Protein AF-A0A1H1HI59-F1 (afdb_monomer)

pLDDT: mean 81.57, std 20.16, range [32.06, 98.5]

Structure (mmCIF, N/CA/C/O backbone):
data_AF-A0A1H1HI59-F1
#
_entry.id   AF-A0A1H1HI59-F1
#
loop_
_atom_site.group_PDB
_atom_site.id
_atom_site.type_symbol
_atom_site.label_atom_id
_atom_site.label_alt_id
_atom_site.label_comp_id
_atom_site.label_asym_id
_atom_site.label_entity_id
_atom_site.label_seq_id
_atom_site.pdbx_PDB_ins_code
_atom_site.Cartn_x
_atom_site.Cartn_y
_atom_site.Cartn_z
_atom_site.occupancy
_atom_site.B_iso_or_equiv
_atom_site.auth_seq_id
_atom_site.auth_comp_id
_atom_site.auth_asym_id
_atom_site.auth_atom_id
_atom_site.pdbx_PDB_model_num
ATOM 1 N N . MET A 1 1 ? 38.811 -19.392 65.616 1.00 38.09 1 MET A N 1
ATOM 2 C CA . MET A 1 1 ? 37.736 -19.841 64.703 1.00 38.09 1 MET A CA 1
ATOM 3 C C . MET A 1 1 ? 36.576 -18.863 64.831 1.00 38.09 1 MET A C 1
ATOM 5 O O . MET A 1 1 ? 35.877 -18.895 65.834 1.00 38.09 1 MET A O 1
ATOM 9 N N . LEU A 1 2 ? 36.459 -17.922 63.892 1.00 32.06 2 LEU A N 1
ATOM 10 C CA . LEU A 1 2 ? 35.492 -16.819 63.925 1.00 32.06 2 LEU A CA 1
ATOM 11 C C . LEU A 1 2 ? 34.289 -17.204 63.047 1.00 32.06 2 LEU A C 1
ATOM 13 O O . LEU A 1 2 ? 34.473 -17.522 61.875 1.00 32.06 2 LEU A O 1
ATOM 17 N N . LYS A 1 3 ? 33.087 -17.257 63.632 1.00 32.31 3 LYS A N 1
ATOM 18 C CA . LYS A 1 3 ? 31.842 -17.641 62.948 1.00 32.31 3 LYS A CA 1
ATOM 19 C C . LYS A 1 3 ? 31.265 -16.432 62.202 1.00 32.31 3 LYS A C 1
ATOM 21 O O . LYS A 1 3 ? 30.983 -15.407 62.814 1.00 32.31 3 LYS A O 1
ATOM 26 N N . THR A 1 4 ? 31.101 -16.570 60.893 1.00 36.69 4 THR A N 1
ATOM 27 C CA . THR A 1 4 ? 30.452 -15.619 59.984 1.00 36.69 4 THR A CA 1
ATOM 28 C C . THR A 1 4 ? 28.931 -15.628 60.178 1.00 36.69 4 THR A C 1
ATOM 30 O O . THR A 1 4 ? 28.301 -16.680 60.108 1.00 36.69 4 THR A O 1
ATOM 33 N N . PHE A 1 5 ? 28.334 -14.452 60.394 1.00 40.69 5 PHE A N 1
ATOM 34 C CA . PHE A 1 5 ? 26.887 -14.237 60.293 1.00 40.69 5 PHE A CA 1
ATOM 35 C C . PHE A 1 5 ? 26.557 -13.738 58.882 1.00 40.69 5 PHE A C 1
ATOM 37 O O . PHE A 1 5 ? 27.087 -12.721 58.438 1.00 40.69 5 PHE A O 1
ATOM 44 N N . GLY A 1 6 ? 25.725 -14.499 58.167 1.00 32.66 6 GLY A N 1
ATOM 45 C CA . GLY A 1 6 ? 25.292 -14.204 56.804 1.00 32.66 6 GLY A CA 1
ATOM 46 C C . GLY A 1 6 ? 24.249 -13.089 56.756 1.00 32.66 6 GLY A C 1
ATOM 47 O O . GLY A 1 6 ? 23.258 -13.121 57.483 1.00 32.66 6 GLY A O 1
ATOM 48 N N . ALA A 1 7 ? 24.472 -12.116 55.875 1.00 41.56 7 ALA A N 1
ATOM 49 C CA . ALA A 1 7 ? 23.483 -11.116 55.502 1.00 41.56 7 ALA A CA 1
ATOM 50 C C . ALA A 1 7 ? 22.507 -11.718 54.477 1.00 41.56 7 ALA A C 1
ATOM 52 O O . ALA A 1 7 ? 22.924 -12.234 53.439 1.00 41.56 7 ALA A O 1
ATOM 53 N N . ALA A 1 8 ? 21.209 -11.660 54.776 1.00 36.72 8 ALA A N 1
ATOM 54 C CA . ALA A 1 8 ? 20.145 -12.064 53.866 1.00 36.72 8 ALA A CA 1
ATOM 55 C C . ALA A 1 8 ? 19.954 -10.998 52.774 1.00 36.72 8 ALA A C 1
ATOM 57 O O . ALA A 1 8 ? 19.606 -9.854 53.062 1.00 36.72 8 ALA A O 1
ATOM 58 N N . LEU A 1 9 ? 20.182 -11.384 51.518 1.00 35.19 9 LEU A N 1
ATOM 59 C CA . LEU A 1 9 ? 19.934 -10.560 50.339 1.00 35.19 9 LEU A CA 1
ATOM 60 C C . LEU A 1 9 ? 18.487 -10.782 49.868 1.00 35.19 9 LEU A C 1
ATOM 62 O O . LEU A 1 9 ? 18.163 -11.823 49.300 1.00 35.19 9 LEU A O 1
ATOM 66 N N . LEU A 1 10 ? 17.613 -9.805 50.111 1.00 36.03 10 LEU A N 1
ATOM 67 C CA . LEU A 1 10 ? 16.269 -9.741 49.530 1.00 36.03 10 LEU A CA 1
ATOM 68 C C . LEU A 1 10 ? 16.380 -9.296 48.062 1.00 36.03 10 LEU A C 1
ATOM 70 O O . LEU A 1 10 ? 16.541 -8.114 47.766 1.00 36.03 10 LEU A O 1
ATOM 74 N N . LEU A 1 11 ? 16.311 -10.257 47.140 1.00 36.34 11 LEU A N 1
ATOM 75 C CA . LEU A 1 11 ? 16.165 -10.012 45.704 1.00 36.34 11 LEU A CA 1
ATOM 76 C C . LEU A 1 11 ? 14.724 -9.574 45.412 1.00 36.34 11 LEU A C 1
ATOM 78 O O . LEU A 1 11 ? 13.812 -10.394 45.345 1.00 36.34 11 LEU A O 1
ATOM 82 N N . VAL A 1 12 ? 14.518 -8.271 45.225 1.00 43.31 12 VAL A N 1
ATOM 83 C CA . VAL A 1 12 ? 13.289 -7.740 44.625 1.00 43.31 12 VAL A CA 1
ATOM 84 C C . VAL A 1 12 ? 13.367 -8.003 43.123 1.00 43.31 12 VAL A C 1
ATOM 86 O O . VAL A 1 12 ? 14.048 -7.293 42.385 1.00 43.31 12 VAL A O 1
ATOM 89 N N . SER A 1 13 ? 12.701 -9.060 42.662 1.00 45.59 13 SER A N 1
ATOM 90 C CA . SER A 1 13 ? 12.532 -9.350 41.239 1.00 45.59 13 SER A CA 1
ATOM 91 C C . SER A 1 13 ? 11.566 -8.334 40.624 1.00 45.59 13 SER A C 1
ATOM 93 O O . SER A 1 13 ? 10.354 -8.538 40.602 1.00 45.59 13 SER A O 1
ATOM 95 N N . GLY A 1 14 ? 12.096 -7.213 40.139 1.00 40.12 14 GLY A N 1
ATOM 96 C CA . GLY A 1 14 ? 11.359 -6.330 39.244 1.00 40.12 14 GLY A CA 1
ATOM 97 C C . GLY A 1 14 ? 11.116 -7.054 37.923 1.00 40.12 14 GLY A C 1
ATOM 98 O O . GLY A 1 14 ? 12.055 -7.276 37.162 1.00 40.12 14 GLY A O 1
ATOM 99 N N . LEU A 1 15 ? 9.865 -7.435 37.649 1.00 39.38 15 LEU A N 1
ATOM 100 C CA . LEU A 1 15 ? 9.428 -7.805 36.305 1.00 39.38 15 LEU A CA 1
ATOM 101 C C . LEU A 1 15 ? 9.601 -6.578 35.404 1.00 39.38 15 LEU A C 1
ATOM 103 O O . LEU A 1 15 ? 8.735 -5.707 35.333 1.00 39.38 15 LEU A O 1
ATOM 107 N N . ALA A 1 16 ? 10.743 -6.500 34.728 1.00 37.09 16 ALA A N 1
ATOM 108 C CA . ALA A 1 16 ? 10.912 -5.622 33.590 1.00 37.09 16 ALA A CA 1
ATOM 109 C C . ALA A 1 16 ? 10.036 -6.175 32.460 1.00 37.09 16 ALA A C 1
ATOM 111 O O . ALA A 1 16 ? 10.455 -7.038 31.692 1.00 37.09 16 ALA A O 1
ATOM 112 N N . PHE A 1 17 ? 8.795 -5.695 32.373 1.00 33.88 17 PHE A N 1
ATOM 113 C CA . PHE A 1 17 ? 8.036 -5.770 31.133 1.00 33.88 17 PHE A CA 1
ATOM 114 C C . PHE A 1 17 ? 8.736 -4.858 30.127 1.00 33.88 17 PHE A C 1
ATOM 116 O O . PHE A 1 17 ? 8.397 -3.685 29.981 1.00 33.88 17 PHE A O 1
ATOM 123 N N . THR A 1 18 ? 9.742 -5.383 29.433 1.00 34.38 18 THR A N 1
ATOM 124 C CA . THR A 1 18 ? 10.143 -4.823 28.149 1.00 34.38 18 THR A CA 1
ATOM 125 C C . THR A 1 18 ? 9.007 -5.146 27.187 1.00 34.38 18 THR A C 1
ATOM 127 O O . THR A 1 18 ? 9.006 -6.168 26.506 1.00 34.38 18 THR A O 1
ATOM 130 N N . ALA A 1 19 ? 7.969 -4.305 27.184 1.00 38.91 19 ALA A N 1
ATOM 131 C CA . ALA A 1 19 ? 7.012 -4.308 26.093 1.00 38.91 19 ALA A CA 1
ATOM 132 C C . ALA A 1 19 ? 7.843 -4.120 24.823 1.00 38.91 19 ALA A C 1
ATOM 134 O O . ALA A 1 19 ? 8.446 -3.062 24.625 1.00 38.91 19 ALA A O 1
ATOM 135 N N . ALA A 1 20 ? 7.954 -5.176 24.014 1.00 39.12 20 ALA A N 1
ATOM 136 C CA . ALA A 1 20 ? 8.501 -5.049 22.677 1.00 39.12 20 ALA A CA 1
ATOM 137 C C . ALA A 1 20 ? 7.782 -3.863 22.015 1.00 39.12 20 ALA A C 1
ATOM 139 O O . ALA A 1 20 ? 6.574 -3.713 22.240 1.00 39.12 20 ALA A O 1
ATOM 140 N N . PRO A 1 21 ? 8.480 -2.994 21.262 1.00 46.66 21 PRO A N 1
ATOM 141 C CA . PRO A 1 21 ? 7.787 -1.957 20.517 1.00 46.66 21 PRO A CA 1
ATOM 142 C C . PRO A 1 21 ? 6.740 -2.671 19.664 1.00 46.66 21 PRO A C 1
ATOM 144 O O . PRO A 1 21 ? 7.098 -3.494 18.821 1.00 46.66 21 PRO A O 1
ATOM 147 N N . ALA A 1 22 ? 5.460 -2.441 19.968 1.00 50.19 22 ALA A N 1
ATOM 148 C CA . ALA A 1 22 ? 4.357 -3.014 19.216 1.00 50.19 22 ALA A CA 1
ATOM 149 C C . ALA A 1 22 ? 4.569 -2.583 17.766 1.00 50.19 22 ALA A C 1
ATOM 151 O O . ALA A 1 22 ? 4.608 -1.380 17.484 1.00 50.19 22 ALA A O 1
ATOM 152 N N . ARG A 1 23 ? 4.850 -3.542 16.886 1.00 58.81 23 ARG A N 1
ATOM 153 C CA . ARG A 1 23 ? 5.199 -3.226 15.514 1.00 58.81 23 ARG A CA 1
ATOM 154 C C . ARG A 1 23 ? 3.893 -2.933 14.790 1.00 58.81 23 ARG A C 1
ATOM 156 O O . ARG A 1 23 ? 3.155 -3.844 14.448 1.00 58.81 23 ARG A O 1
ATOM 163 N N . ALA A 1 24 ? 3.635 -1.649 14.568 1.00 69.38 24 ALA A N 1
ATOM 164 C CA . ALA A 1 24 ? 2.500 -1.174 13.786 1.00 69.38 24 ALA A CA 1
ATOM 165 C C . ALA A 1 24 ? 2.369 -1.891 12.428 1.00 69.38 24 ALA A C 1
ATOM 167 O O . ALA A 1 24 ? 3.353 -2.449 11.941 1.00 69.38 24 ALA A O 1
ATOM 168 N N . LEU A 1 25 ? 1.173 -1.828 11.826 1.00 85.38 25 LEU A N 1
ATOM 169 C CA . LEU A 1 25 ? 0.838 -2.313 10.477 1.00 85.38 25 LEU A CA 1
ATOM 170 C C . LEU A 1 25 ? 2.042 -2.412 9.528 1.00 85.38 25 LEU A C 1
ATOM 172 O O . LEU A 1 25 ? 2.626 -1.396 9.152 1.00 85.38 25 LEU A O 1
ATOM 176 N N . GLN A 1 26 ? 2.356 -3.625 9.079 1.00 91.12 26 GLN A N 1
ATOM 177 C CA . GLN A 1 26 ? 3.462 -3.887 8.159 1.00 91.12 26 GLN A CA 1
ATOM 178 C C . GLN A 1 26 ? 2.934 -4.320 6.803 1.00 91.12 26 GLN A C 1
ATOM 180 O O . GLN A 1 26 ? 1.994 -5.108 6.738 1.00 91.12 26 GLN A O 1
ATOM 185 N N . ILE A 1 27 ? 3.596 -3.894 5.732 1.00 94.94 27 ILE A N 1
ATOM 186 C CA . ILE A 1 27 ? 3.539 -4.584 4.443 1.00 94.94 27 ILE A CA 1
ATOM 187 C C . ILE A 1 27 ? 4.876 -5.269 4.196 1.00 94.94 27 ILE A C 1
ATOM 189 O O . ILE A 1 27 ? 5.937 -4.696 4.441 1.00 94.94 27 ILE A O 1
ATOM 193 N N . VAL A 1 28 ? 4.822 -6.514 3.742 1.00 95.31 28 VAL A N 1
ATOM 194 C CA . VAL A 1 28 ? 6.005 -7.322 3.444 1.00 95.31 28 VAL A CA 1
ATOM 195 C C . VAL A 1 28 ? 5.879 -7.932 2.061 1.00 95.31 28 VAL A C 1
ATOM 197 O O . VAL A 1 28 ? 4.777 -8.280 1.643 1.00 95.31 28 VAL A O 1
ATOM 200 N N . VAL A 1 29 ? 7.006 -8.106 1.374 1.00 97.12 29 VAL A N 1
ATOM 201 C CA . VAL A 1 29 ? 7.073 -8.946 0.173 1.00 97.12 29 VAL A CA 1
ATOM 202 C C . VAL A 1 29 ? 7.111 -10.402 0.622 1.00 97.12 29 VAL A C 1
ATOM 204 O O . VAL A 1 29 ? 8.008 -10.793 1.368 1.00 97.12 29 VAL A O 1
ATOM 207 N N . THR A 1 30 ? 6.137 -11.200 0.199 1.00 97.25 30 THR A N 1
ATOM 208 C CA . THR A 1 30 ? 6.076 -12.635 0.513 1.00 97.25 30 THR A CA 1
ATOM 209 C C . THR A 1 30 ? 6.710 -13.487 -0.574 1.00 97.25 30 THR A C 1
ATOM 211 O O . THR A 1 30 ? 7.284 -14.532 -0.275 1.00 97.25 30 THR A O 1
ATOM 214 N N . GLN A 1 31 ? 6.627 -13.037 -1.825 1.00 96.50 31 GLN A N 1
ATOM 215 C CA . GLN A 1 31 ? 7.126 -13.754 -2.991 1.00 96.50 31 GLN A CA 1
ATOM 216 C C . GLN A 1 31 ? 7.377 -12.778 -4.143 1.00 96.50 31 GLN A C 1
ATOM 218 O O . GLN A 1 31 ? 6.696 -11.758 -4.261 1.00 96.50 31 GLN A O 1
ATOM 223 N N . VAL A 1 32 ? 8.336 -13.105 -5.012 1.00 97.25 32 VAL A N 1
ATOM 224 C CA . VAL A 1 32 ? 8.504 -12.436 -6.304 1.00 97.25 32 VAL A CA 1
ATOM 225 C C . VAL A 1 32 ? 8.635 -13.491 -7.396 1.00 97.25 32 VAL A C 1
ATOM 227 O O . VAL A 1 32 ? 9.573 -14.286 -7.382 1.00 97.25 32 VAL A O 1
ATOM 230 N N . ASP A 1 33 ? 7.705 -13.477 -8.344 1.00 96.81 33 ASP A N 1
ATOM 231 C CA . ASP A 1 33 ? 7.689 -14.385 -9.488 1.00 96.81 33 ASP A CA 1
ATOM 232 C C . ASP A 1 33 ? 8.345 -13.745 -10.700 1.00 96.81 33 ASP A C 1
ATOM 234 O O . ASP A 1 33 ? 8.120 -12.571 -10.982 1.00 96.81 33 ASP A O 1
ATOM 238 N N . LYS A 1 34 ? 9.108 -14.533 -11.459 1.00 96.81 34 LYS A N 1
ATOM 239 C CA . LYS A 1 34 ? 9.582 -14.145 -12.788 1.00 96.81 34 LYS A CA 1
ATOM 240 C C . LYS A 1 34 ? 8.636 -14.704 -13.845 1.00 96.81 34 LYS A C 1
ATOM 242 O O . LYS A 1 34 ? 8.527 -15.919 -14.001 1.00 96.81 34 LYS A O 1
ATOM 247 N N . ASN A 1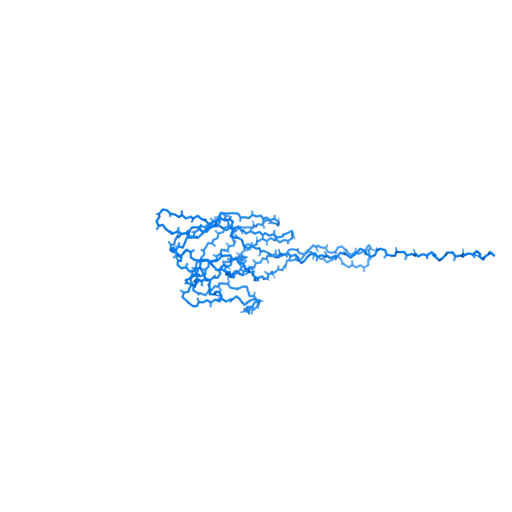 35 ? 7.992 -13.818 -14.590 1.00 96.56 35 ASN A N 1
ATOM 248 C CA . ASN A 1 35 ? 7.075 -14.172 -15.664 1.00 96.56 35 ASN A CA 1
ATOM 249 C C . ASN A 1 35 ? 7.830 -14.561 -16.942 1.00 96.56 35 ASN A C 1
ATOM 251 O O . ASN A 1 35 ? 9.007 -14.240 -17.134 1.00 96.56 35 ASN A O 1
ATOM 255 N N . THR A 1 36 ? 7.133 -15.240 -17.852 1.00 95.88 36 THR A N 1
ATOM 256 C CA . THR A 1 36 ? 7.692 -15.693 -19.136 1.00 95.88 36 THR A CA 1
ATOM 257 C C . THR A 1 36 ? 8.121 -14.543 -20.048 1.00 95.88 36 THR A C 1
ATOM 259 O O . THR A 1 36 ? 9.039 -14.718 -20.844 1.00 95.88 36 THR A O 1
ATOM 262 N N . ASP A 1 37 ? 7.508 -13.365 -19.912 1.00 93.81 37 ASP A N 1
ATOM 263 C CA . ASP A 1 37 ? 7.866 -12.143 -20.642 1.00 93.81 37 ASP A CA 1
ATOM 264 C C . ASP A 1 37 ? 9.037 -11.368 -20.003 1.00 93.81 37 ASP A C 1
ATOM 266 O O . ASP A 1 37 ? 9.398 -10.287 -20.468 1.00 93.81 37 ASP A O 1
ATOM 270 N N . GLY A 1 38 ? 9.630 -11.909 -18.934 1.00 93.00 38 GLY A N 1
ATOM 271 C CA . GLY A 1 38 ? 10.731 -11.298 -18.195 1.00 93.00 38 GLY A CA 1
ATOM 272 C C . GLY A 1 38 ? 10.310 -10.269 -17.145 1.00 93.00 38 GLY A C 1
ATOM 273 O O . GLY A 1 38 ? 11.179 -9.794 -16.416 1.00 93.00 38 GLY A O 1
ATOM 274 N N . SER A 1 39 ? 9.018 -9.941 -17.032 1.00 96.69 39 SER A N 1
ATOM 275 C CA . SER A 1 39 ? 8.509 -9.106 -15.940 1.00 96.69 39 SER A CA 1
ATOM 276 C C . SER A 1 39 ? 8.558 -9.842 -14.596 1.00 96.69 39 SER A C 1
ATOM 278 O O . SER A 1 39 ? 8.624 -11.072 -14.545 1.00 96.69 39 SER A O 1
ATOM 280 N N . MET A 1 40 ? 8.528 -9.088 -13.499 1.00 97.81 40 MET A N 1
ATOM 281 C CA . MET A 1 40 ? 8.538 -9.613 -12.136 1.00 97.81 40 MET A CA 1
ATOM 282 C C . MET A 1 40 ? 7.226 -9.262 -11.431 1.00 97.81 40 MET A C 1
ATOM 284 O O . MET A 1 40 ? 6.868 -8.086 -11.351 1.00 97.81 40 MET A O 1
ATOM 288 N N . THR A 1 41 ? 6.512 -10.250 -10.895 1.00 98.25 41 THR A N 1
ATOM 289 C CA . THR A 1 41 ? 5.298 -10.031 -10.095 1.00 98.25 41 THR A CA 1
ATOM 290 C C . THR A 1 41 ? 5.621 -10.150 -8.615 1.00 98.25 41 THR A C 1
ATOM 292 O O . THR A 1 41 ? 5.990 -11.215 -8.132 1.00 98.25 41 THR A O 1
ATOM 295 N N . TYR A 1 42 ? 5.457 -9.048 -7.890 1.00 98.31 42 TYR A N 1
ATOM 296 C CA . TYR A 1 42 ? 5.594 -8.993 -6.442 1.00 98.31 42 TYR A CA 1
ATOM 297 C C . TYR A 1 42 ? 4.276 -9.388 -5.793 1.00 98.31 42 TYR A C 1
ATOM 299 O O . TYR A 1 42 ? 3.217 -8.888 -6.183 1.00 98.31 42 TYR A O 1
ATOM 307 N N . HIS A 1 43 ? 4.364 -10.238 -4.777 1.00 98.44 43 HIS A N 1
ATOM 308 C CA . HIS A 1 43 ? 3.274 -10.574 -3.873 1.00 98.44 43 HIS A CA 1
ATOM 309 C C . HIS A 1 43 ? 3.554 -9.945 -2.521 1.00 98.44 43 HIS A C 1
ATOM 311 O O . HIS A 1 43 ? 4.658 -10.072 -1.983 1.00 98.44 43 HIS A O 1
ATOM 317 N N . PHE A 1 44 ? 2.547 -9.278 -1.972 1.00 98.31 44 PHE A N 1
ATOM 318 C CA . PHE A 1 44 ? 2.638 -8.635 -0.674 1.00 98.31 44 PHE A CA 1
ATOM 319 C C . PHE A 1 44 ? 1.624 -9.217 0.303 1.00 98.31 44 PHE A C 1
ATOM 321 O O . PHE A 1 44 ? 0.539 -9.667 -0.079 1.00 98.31 44 PHE A O 1
ATOM 328 N N . ALA A 1 45 ? 1.979 -9.134 1.580 1.00 97.56 45 ALA A N 1
ATOM 329 C CA . ALA A 1 45 ? 1.071 -9.361 2.688 1.00 97.56 45 ALA A CA 1
ATOM 330 C C . ALA A 1 45 ? 1.072 -8.159 3.625 1.00 97.56 45 ALA A C 1
ATOM 332 O O . ALA A 1 45 ? 2.123 -7.582 3.908 1.00 97.56 45 ALA A O 1
ATOM 333 N N . VAL A 1 46 ? -0.106 -7.824 4.140 1.00 95.94 46 VAL A N 1
ATOM 334 C CA . VAL A 1 46 ? -0.292 -6.815 5.181 1.00 95.94 46 VAL A CA 1
ATOM 335 C C . VAL A 1 46 ? -0.510 -7.520 6.517 1.00 95.94 46 VAL A C 1
ATOM 337 O O . VAL A 1 46 ? -1.311 -8.448 6.600 1.00 95.94 46 VAL A O 1
ATOM 340 N N . LYS A 1 47 ? 0.200 -7.098 7.565 1.00 93.19 47 LYS A N 1
ATOM 341 C CA . LYS A 1 47 ? 0.141 -7.688 8.911 1.00 93.19 47 LYS A CA 1
ATOM 342 C C . LYS A 1 47 ? -0.225 -6.625 9.935 1.00 93.19 47 LYS A C 1
ATOM 344 O O . LYS A 1 47 ? 0.456 -5.605 10.003 1.00 93.19 47 LYS A O 1
ATOM 349 N N . THR A 1 48 ? -1.263 -6.868 10.730 1.00 90.00 48 THR A N 1
ATOM 350 C CA . THR A 1 48 ? -1.610 -6.046 11.898 1.00 90.00 48 THR A CA 1
ATOM 351 C C . THR A 1 48 ? -1.150 -6.712 13.188 1.00 90.00 48 THR A C 1
ATOM 353 O O . THR A 1 48 ? -1.138 -7.938 13.300 1.00 90.00 48 THR A O 1
ATOM 356 N N . ASP A 1 49 ? -0.809 -5.901 14.187 1.00 87.31 49 ASP A N 1
ATOM 357 C CA . ASP A 1 49 ? -0.504 -6.384 15.531 1.00 87.31 49 ASP A CA 1
ATOM 358 C C . ASP A 1 49 ? -1.778 -6.649 16.356 1.00 87.31 49 ASP A C 1
ATOM 360 O O . ASP A 1 49 ? -2.899 -6.246 16.016 1.00 87.31 49 ASP A O 1
ATOM 364 N N . GLN A 1 50 ? -1.606 -7.323 17.497 1.00 81.31 50 GLN A N 1
ATOM 365 C CA . GLN A 1 50 ? -2.669 -7.465 18.493 1.00 81.31 50 GLN A CA 1
ATOM 366 C C . GLN A 1 50 ? -3.080 -6.075 19.011 1.00 81.31 50 GLN A C 1
ATOM 368 O O . GLN A 1 50 ? -2.255 -5.315 19.513 1.00 81.31 50 GLN A O 1
ATOM 373 N N . GLY A 1 51 ? -4.366 -5.738 18.875 1.00 80.75 51 GLY A N 1
ATOM 374 C CA . GLY A 1 51 ? -4.913 -4.412 19.192 1.00 80.75 51 GLY A CA 1
ATOM 375 C C . GLY A 1 51 ? -4.970 -3.426 18.017 1.00 80.75 51 GLY A C 1
ATOM 376 O O . GLY A 1 51 ? -5.424 -2.299 18.203 1.00 80.75 51 GLY A O 1
ATOM 377 N N . GLU A 1 52 ? -4.559 -3.819 16.810 1.00 86.50 52 GLU A N 1
ATOM 378 C CA . GLU A 1 52 ? -4.616 -2.968 15.617 1.00 86.50 52 GLU A CA 1
ATOM 379 C C . GLU A 1 52 ? -5.644 -3.463 14.607 1.00 86.50 52 GLU A C 1
ATOM 381 O O . GLU A 1 52 ? -5.481 -4.505 13.988 1.00 86.50 52 GLU A O 1
ATOM 386 N N . THR A 1 53 ? -6.700 -2.689 14.406 1.00 89.44 53 THR A N 1
ATOM 387 C CA . THR A 1 53 ? -7.726 -2.952 13.392 1.00 89.44 53 THR A CA 1
ATOM 388 C C . THR A 1 53 ? -7.512 -2.063 12.177 1.00 89.44 53 THR A C 1
ATOM 390 O O . THR A 1 53 ? -7.070 -0.921 12.314 1.00 89.44 53 THR A O 1
ATOM 393 N N . LEU A 1 54 ? -7.906 -2.533 10.997 1.00 92.00 54 LEU A N 1
ATOM 394 C CA . LEU A 1 54 ? -8.012 -1.661 9.828 1.00 92.00 54 LEU A CA 1
ATOM 395 C C . LEU A 1 54 ? -9.461 -1.253 9.648 1.00 92.00 54 LEU A C 1
ATOM 397 O O . LEU A 1 54 ? -10.345 -2.102 9.526 1.00 92.00 54 LEU A O 1
ATOM 401 N N . THR A 1 55 ? -9.695 0.053 9.647 1.00 92.44 55 THR A N 1
ATOM 402 C CA . THR A 1 55 ? -11.038 0.625 9.593 1.00 92.44 55 THR A CA 1
ATOM 403 C C . THR A 1 55 ? -11.233 1.363 8.271 1.00 92.44 55 THR A C 1
ATOM 405 O O . THR A 1 55 ? -10.411 2.230 7.943 1.00 92.44 55 THR A O 1
ATOM 408 N N . PRO A 1 56 ? -12.307 1.068 7.515 1.00 93.50 56 PRO A N 1
ATOM 409 C CA . PRO A 1 56 ? -12.651 1.859 6.343 1.00 93.50 56 PRO A CA 1
ATOM 410 C C . PRO A 1 56 ? -13.015 3.285 6.755 1.00 93.50 56 PRO A C 1
ATOM 412 O O . PRO A 1 56 ? -13.501 3.532 7.858 1.00 93.50 56 PRO A O 1
ATOM 415 N N . GLY A 1 57 ? -12.764 4.229 5.859 1.00 88.19 57 GLY A N 1
ATOM 416 C CA . GLY A 1 57 ? -13.227 5.602 6.010 1.00 88.19 57 G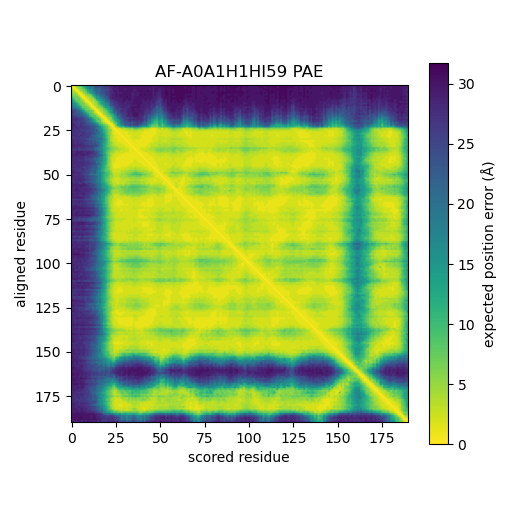LY A CA 1
ATOM 417 C C . GLY A 1 57 ? -14.570 5.797 5.324 1.00 88.19 57 GLY A C 1
ATOM 418 O O . GLY A 1 57 ? -15.013 4.956 4.545 1.00 88.19 57 GLY A O 1
ATOM 419 N N . GLU A 1 58 ? -15.180 6.958 5.547 1.00 86.31 58 GLU A N 1
ATOM 420 C CA . GLU A 1 58 ? -16.294 7.445 4.716 1.00 86.31 58 GLU A CA 1
ATOM 421 C C . GLU A 1 58 ? -15.873 7.624 3.248 1.00 86.31 58 GLU A C 1
ATOM 423 O O . GLU A 1 58 ? -16.701 7.601 2.343 1.00 86.31 58 GLU A O 1
ATOM 428 N N . SER A 1 59 ? -14.569 7.790 3.011 1.00 86.31 59 SER A N 1
ATOM 429 C CA . SER A 1 59 ? -13.956 7.812 1.690 1.00 86.31 59 SER A CA 1
ATOM 430 C C . SER A 1 59 ? -12.593 7.123 1.722 1.00 86.31 59 SER A C 1
ATOM 432 O O . SER A 1 59 ? -12.012 6.900 2.791 1.00 86.31 59 SER A O 1
ATOM 434 N N . LYS A 1 60 ? -12.023 6.873 0.537 1.00 82.81 60 LYS A N 1
ATOM 435 C CA . LYS A 1 60 ? -10.641 6.400 0.397 1.00 82.81 60 LYS A CA 1
ATOM 436 C C . LYS A 1 60 ? -9.666 7.278 1.189 1.00 82.81 60 LYS A C 1
ATOM 438 O O . LYS A 1 60 ? -8.815 6.748 1.893 1.00 82.81 60 LYS A O 1
ATOM 443 N N . ALA A 1 61 ? -9.834 8.602 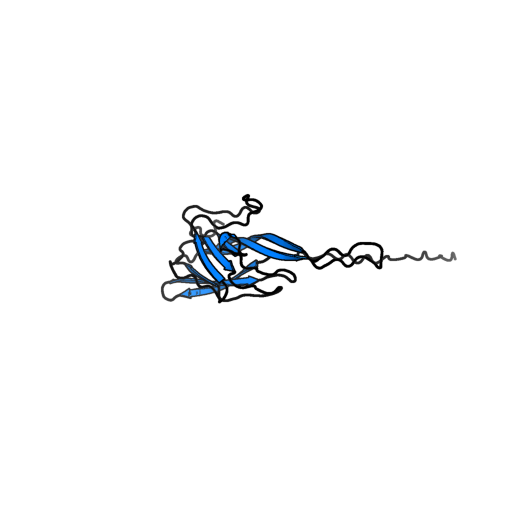1.152 1.00 85.19 61 ALA A N 1
ATOM 444 C CA . ALA A 1 61 ? -8.947 9.566 1.808 1.00 85.19 61 ALA A CA 1
ATOM 445 C C . ALA A 1 61 ? -8.933 9.470 3.345 1.00 85.19 61 ALA A C 1
ATOM 447 O O . ALA A 1 61 ? -7.955 9.884 3.972 1.00 85.19 61 ALA A O 1
ATOM 448 N N . THR A 1 62 ? -9.972 8.895 3.957 1.00 87.38 62 THR A N 1
ATOM 449 C CA . THR A 1 62 ? -10.092 8.761 5.418 1.00 87.38 62 THR A CA 1
ATOM 450 C C . THR A 1 62 ? -9.953 7.322 5.921 1.00 87.38 62 THR A C 1
ATOM 452 O O . THR A 1 62 ? -9.817 7.108 7.127 1.00 87.38 62 THR A O 1
ATOM 455 N N . GLY A 1 63 ? -9.934 6.335 5.019 1.00 91.62 63 GLY A N 1
ATOM 456 C CA . GLY A 1 63 ? -9.687 4.933 5.361 1.00 91.62 63 GLY A CA 1
ATOM 457 C C . GLY A 1 63 ? -8.236 4.650 5.727 1.00 91.62 63 GLY A C 1
ATOM 458 O O . GLY A 1 63 ? -7.332 5.374 5.301 1.00 91.62 63 GLY A O 1
ATOM 459 N N . ASP A 1 64 ? -8.026 3.593 6.515 1.00 94.69 64 ASP A N 1
ATOM 460 C CA . ASP A 1 64 ? -6.694 3.029 6.753 1.00 94.69 64 ASP A CA 1
ATOM 461 C C . ASP A 1 64 ? -6.098 2.476 5.458 1.00 94.69 64 ASP A C 1
ATOM 463 O O . ASP A 1 64 ? -6.812 2.032 4.555 1.00 94.69 64 ASP A O 1
ATOM 467 N N . PHE A 1 65 ? -4.778 2.542 5.342 1.00 95.75 65 PHE A N 1
ATOM 468 C CA . PHE A 1 65 ? -4.103 2.244 4.089 1.00 95.75 65 PHE A CA 1
ATOM 469 C C . PHE A 1 65 ? -2.648 1.859 4.308 1.00 95.75 65 PHE A C 1
ATOM 471 O O . PHE A 1 65 ? -2.060 2.104 5.364 1.00 95.75 65 PHE A O 1
ATOM 478 N N . VAL A 1 66 ? -2.061 1.322 3.247 1.00 96.81 66 VAL A N 1
ATOM 479 C CA . VAL A 1 66 ? -0.620 1.196 3.089 1.00 96.81 66 VAL A CA 1
ATOM 480 C C . VAL A 1 66 ? -0.205 1.717 1.720 1.00 96.81 66 VAL A C 1
ATOM 482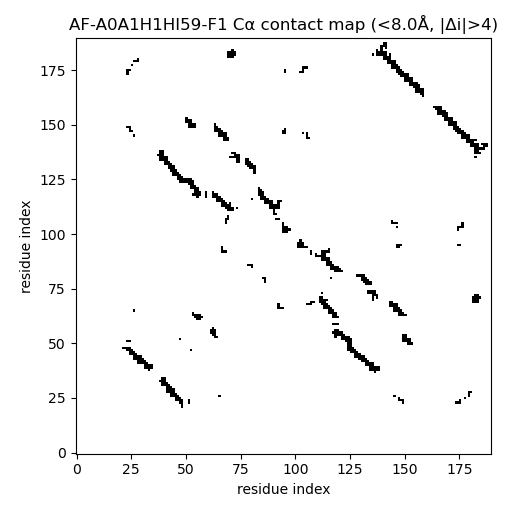 O O . VAL A 1 66 ? -0.912 1.497 0.738 1.00 96.81 66 VAL A O 1
ATOM 485 N N . THR A 1 67 ? 0.929 2.409 1.674 1.00 97.38 67 THR A N 1
ATOM 486 C CA . THR A 1 67 ? 1.552 2.935 0.460 1.00 97.38 67 THR A CA 1
ATOM 487 C C . THR A 1 67 ? 2.971 2.396 0.351 1.00 97.38 67 THR A C 1
ATOM 489 O O . THR A 1 67 ? 3.771 2.629 1.252 1.00 97.38 67 THR A O 1
ATOM 492 N N . VAL A 1 68 ? 3.291 1.697 -0.737 1.00 97.69 68 VAL A N 1
ATOM 493 C CA . VAL A 1 68 ? 4.665 1.339 -1.123 1.00 97.69 68 VAL A CA 1
ATOM 494 C C . VAL A 1 68 ? 5.180 2.411 -2.069 1.00 97.69 68 VAL A C 1
ATOM 496 O O . VAL A 1 68 ? 4.539 2.686 -3.084 1.00 97.69 68 VAL A O 1
ATOM 499 N N . TYR A 1 69 ? 6.323 3.006 -1.739 1.00 96.50 69 TYR A N 1
ATOM 500 C CA . TYR A 1 69 ? 6.864 4.125 -2.498 1.00 96.50 69 TYR A CA 1
ATOM 501 C C . TYR A 1 69 ? 7.812 3.669 -3.599 1.00 96.50 69 TYR A C 1
ATOM 503 O O . TYR A 1 69 ? 8.527 2.675 -3.448 1.00 96.50 69 TYR A O 1
ATOM 511 N N . ASN A 1 70 ? 7.854 4.446 -4.679 1.00 95.50 70 ASN A N 1
ATOM 512 C CA . ASN A 1 70 ? 8.821 4.311 -5.767 1.00 95.50 70 ASN A CA 1
ATOM 513 C C . ASN A 1 70 ? 8.846 2.913 -6.409 1.00 95.50 70 ASN A C 1
ATOM 515 O O . ASN A 1 70 ? 9.898 2.279 -6.519 1.00 95.50 70 ASN A O 1
ATOM 519 N N . PHE A 1 71 ? 7.690 2.403 -6.833 1.00 96.19 71 PHE A N 1
ATOM 520 C CA . PHE A 1 71 ? 7.592 1.106 -7.497 1.00 96.19 71 PHE A CA 1
ATOM 521 C C . PHE A 1 71 ? 7.917 1.234 -8.993 1.00 96.19 71 PHE A C 1
ATOM 523 O O . PHE A 1 71 ? 7.042 1.373 -9.853 1.00 96.19 71 PHE A O 1
ATOM 530 N N . TYR A 1 72 ? 9.213 1.213 -9.308 1.00 95.38 72 TYR A N 1
ATOM 531 C CA . TYR A 1 72 ? 9.710 1.455 -10.660 1.00 95.38 72 TYR A CA 1
ATOM 532 C C . TYR A 1 72 ? 9.239 0.423 -11.681 1.00 95.38 72 TYR A C 1
ATOM 534 O O . TYR A 1 72 ? 9.190 -0.779 -11.415 1.00 95.38 72 TYR A O 1
ATOM 542 N N . GLY A 1 73 ? 8.953 0.908 -12.893 1.00 94.56 73 GLY A N 1
ATOM 543 C CA . GLY A 1 73 ? 8.612 0.077 -14.047 1.00 94.56 73 GLY A CA 1
ATOM 544 C C . GLY A 1 73 ? 7.300 -0.688 -13.906 1.00 94.56 73 GLY A C 1
ATOM 545 O O . GLY A 1 73 ? 7.157 -1.734 -14.544 1.00 94.56 73 GLY A O 1
ATOM 546 N N . MET A 1 74 ? 6.385 -0.201 -13.060 1.00 95.88 74 MET A N 1
ATOM 547 C CA . MET A 1 74 ? 5.062 -0.786 -12.869 1.00 95.88 74 MET A CA 1
ATOM 548 C C . MET A 1 74 ? 4.374 -1.033 -14.218 1.00 95.88 74 MET A C 1
ATOM 550 O O . MET A 1 74 ? 4.363 -0.178 -15.099 1.00 95.88 74 MET A O 1
ATOM 554 N N . VAL A 1 75 ? 3.796 -2.220 -14.377 1.00 96.69 75 VAL A N 1
ATOM 555 C CA . VAL A 1 75 ? 2.916 -2.536 -15.500 1.00 96.69 75 VAL A CA 1
ATOM 556 C C . VAL A 1 75 ? 1.509 -2.060 -15.151 1.00 96.69 75 VAL A C 1
ATOM 558 O O . VAL A 1 75 ? 0.924 -2.529 -14.167 1.00 96.69 75 VAL A O 1
ATOM 561 N N . ASP A 1 76 ? 0.958 -1.158 -15.957 1.00 94.25 76 ASP A N 1
ATOM 562 C CA . ASP A 1 76 ? -0.386 -0.610 -15.757 1.00 94.25 76 ASP A CA 1
ATOM 563 C C . ASP A 1 76 ? -1.446 -1.712 -15.663 1.00 94.25 76 ASP A C 1
ATOM 565 O O . ASP A 1 76 ? -1.432 -2.696 -16.405 1.00 94.25 76 ASP A O 1
ATOM 569 N N . GLY A 1 77 ? -2.365 -1.565 -14.705 1.00 95.31 77 GLY A N 1
ATOM 570 C CA . GLY A 1 77 ? -3.441 -2.531 -14.462 1.00 95.31 77 GLY A CA 1
ATOM 571 C C . GLY A 1 77 ? -2.995 -3.884 -13.889 1.00 95.31 77 GLY A C 1
ATOM 572 O O . GLY A 1 77 ? -3.835 -4.753 -13.674 1.00 95.31 77 GLY A O 1
ATOM 573 N N . SER A 1 78 ? -1.701 -4.086 -13.611 1.00 97.12 78 SER A N 1
ATOM 574 C CA . SER A 1 78 ? -1.200 -5.353 -13.055 1.00 97.12 78 SER A CA 1
ATOM 575 C C . SER A 1 78 ? -1.440 -5.521 -11.554 1.00 97.12 78 SER A C 1
ATOM 577 O O . SER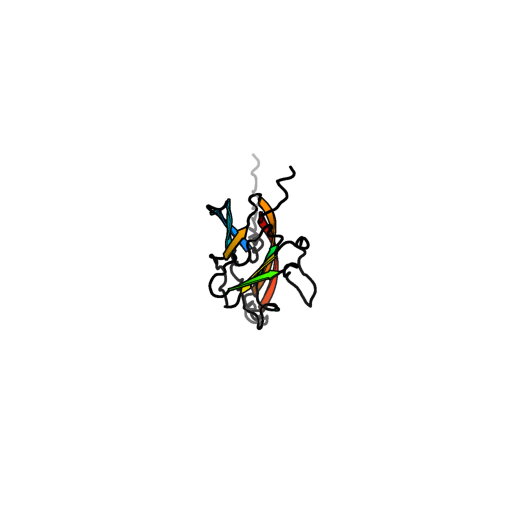 A 1 78 ? -1.305 -6.630 -11.025 1.00 97.12 78 SER A O 1
ATOM 579 N N . ALA A 1 79 ? -1.762 -4.429 -10.857 1.00 98.06 79 ALA A N 1
ATOM 580 C CA . ALA A 1 79 ? -2.005 -4.475 -9.430 1.00 98.06 79 ALA A CA 1
ATOM 581 C C . ALA A 1 79 ? -3.312 -5.201 -9.114 1.00 98.06 79 ALA A C 1
ATOM 583 O O . ALA A 1 79 ? -4.338 -4.981 -9.759 1.00 98.06 79 ALA A O 1
ATOM 584 N N . LYS A 1 80 ? -3.279 -6.049 -8.087 1.00 97.81 80 LYS A N 1
ATOM 585 C CA . LYS A 1 80 ? -4.467 -6.726 -7.561 1.00 97.81 80 LYS A CA 1
ATOM 586 C C . LYS A 1 80 ? -4.623 -6.431 -6.081 1.00 97.81 80 LYS A C 1
ATOM 588 O O . LYS A 1 80 ? -3.657 -6.131 -5.377 1.00 97.81 80 LYS A O 1
ATOM 593 N N . SER A 1 81 ? -5.864 -6.512 -5.624 1.00 97.81 81 SER A N 1
ATOM 594 C CA . SER A 1 81 ? -6.235 -6.343 -4.225 1.00 97.81 81 SER A CA 1
ATOM 595 C C . SER A 1 81 ? -7.101 -7.513 -3.782 1.00 97.81 81 SER A C 1
ATOM 597 O O . SER A 1 81 ? -7.960 -7.952 -4.555 1.00 97.81 81 SER A O 1
ATOM 599 N N . PRO A 1 82 ? -6.924 -8.007 -2.549 1.00 97.19 82 PRO A N 1
ATOM 600 C CA . PRO A 1 82 ? -7.873 -8.934 -1.961 1.00 97.19 82 PRO A CA 1
ATOM 601 C C . PRO A 1 82 ? -9.221 -8.243 -1.710 1.00 97.19 82 PRO A C 1
ATOM 603 O O . PRO A 1 82 ? -9.346 -7.015 -1.732 1.00 97.19 82 PRO A O 1
ATOM 606 N N . ALA A 1 83 ? -10.256 -9.040 -1.447 1.00 96.00 83 ALA A N 1
ATOM 607 C CA . ALA A 1 83 ? -11.576 -8.514 -1.122 1.00 96.00 83 ALA A CA 1
ATOM 608 C C . ALA A 1 83 ? -11.523 -7.582 0.104 1.00 96.00 83 ALA A C 1
ATOM 610 O O . ALA A 1 83 ? -10.873 -7.887 1.102 1.00 96.00 83 ALA A O 1
ATOM 611 N N . GLY 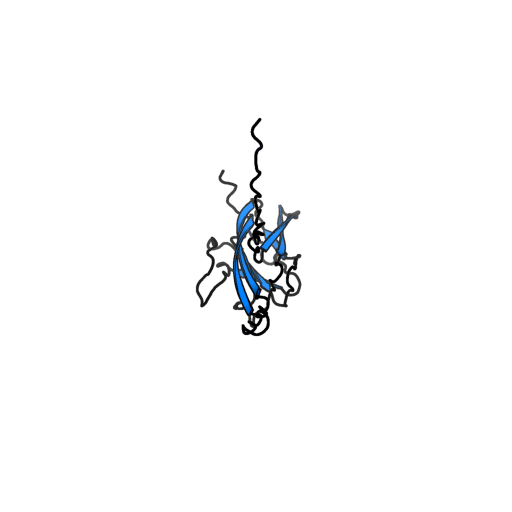A 1 84 ? -12.256 -6.467 0.048 1.00 95.75 84 GLY A N 1
ATOM 612 C CA . GLY A 1 84 ? -12.258 -5.473 1.129 1.00 95.75 84 GLY A CA 1
ATOM 613 C C . GLY A 1 84 ? -11.103 -4.474 1.066 1.00 95.75 84 GLY A C 1
ATOM 614 O O . GLY A 1 84 ? -10.879 -3.762 2.042 1.00 95.75 84 GLY A O 1
ATOM 615 N N . TRP A 1 85 ? -10.408 -4.406 -0.070 1.00 97.19 85 TRP A N 1
ATOM 616 C CA . TRP A 1 85 ? -9.371 -3.425 -0.359 1.00 97.19 85 TRP A CA 1
ATOM 617 C C . TRP A 1 85 ? -9.569 -2.814 -1.741 1.00 97.19 85 TRP A C 1
ATOM 619 O O . TRP A 1 85 ? -10.102 -3.453 -2.647 1.00 97.19 85 TRP A O 1
ATOM 629 N N . GLU A 1 86 ? -9.122 -1.576 -1.891 1.00 96.44 86 GLU A N 1
ATOM 630 C CA . GLU A 1 86 ? -9.118 -0.839 -3.149 1.00 96.44 86 GLU A CA 1
ATOM 631 C C . GLU A 1 86 ? -7.700 -0.359 -3.454 1.00 96.44 86 GLU A C 1
ATOM 633 O O . GLU A 1 86 ? -7.005 0.146 -2.568 1.00 96.44 86 GLU A O 1
ATOM 638 N N . PHE A 1 87 ? -7.273 -0.531 -4.704 1.00 97.06 87 PHE A N 1
ATOM 639 C CA . PHE A 1 87 ? -5.964 -0.106 -5.183 1.00 97.06 87 PHE A CA 1
ATOM 640 C C . PHE A 1 87 ? -6.027 1.252 -5.877 1.00 97.06 87 PHE A C 1
ATOM 642 O O . PHE A 1 87 ? -6.970 1.565 -6.601 1.00 97.06 87 PHE A O 1
ATOM 649 N N . SER A 1 88 ? -4.947 2.009 -5.739 1.00 95.56 88 SER A N 1
ATOM 650 C CA . SER A 1 88 ? -4.628 3.145 -6.589 1.00 95.56 88 SER A CA 1
ATOM 651 C C . SER A 1 88 ? -3.129 3.280 -6.777 1.00 95.56 88 SER A C 1
ATOM 653 O O . SER A 1 88 ? -2.366 2.965 -5.861 1.00 95.56 88 SER A O 1
ATOM 655 N N . SER A 1 89 ? -2.732 3.864 -7.904 1.00 94.81 89 SER A N 1
ATOM 656 C CA . SER A 1 89 ? -1.378 4.364 -8.092 1.00 94.81 89 SER A CA 1
ATOM 657 C C . SER A 1 89 ? -1.382 5.868 -8.309 1.00 94.81 89 SER A C 1
ATOM 659 O O . SER A 1 89 ? -2.240 6.385 -9.023 1.00 94.81 89 SER A O 1
ATOM 661 N N . GLU A 1 90 ? -0.459 6.557 -7.646 1.00 89.44 90 GLU A N 1
ATOM 662 C CA . GLU A 1 90 ? -0.360 8.016 -7.629 1.00 89.44 90 GLU A CA 1
ATOM 663 C C . GLU A 1 90 ? 1.120 8.416 -7.783 1.00 89.44 90 GLU A C 1
ATOM 665 O O . GLU A 1 90 ? 2.006 7.752 -7.236 1.00 89.44 90 GLU A O 1
ATOM 670 N N . GLU A 1 91 ? 1.399 9.490 -8.533 1.00 86.00 91 GLU A N 1
ATOM 671 C CA . GLU A 1 91 ? 2.762 10.045 -8.684 1.00 86.00 91 GLU A CA 1
ATOM 672 C C . GLU A 1 91 ? 3.299 10.640 -7.381 1.00 86.00 91 GLU A C 1
ATOM 674 O O . GLU A 1 91 ? 4.506 10.704 -7.190 1.00 86.00 91 GLU A O 1
ATOM 679 N N . PHE A 1 92 ? 2.394 11.052 -6.492 1.00 88.94 92 PHE A N 1
ATOM 680 C CA . PHE A 1 92 ? 2.701 11.439 -5.124 1.00 88.94 92 PHE A CA 1
ATOM 681 C C . PHE A 1 92 ? 2.033 10.440 -4.192 1.00 88.94 92 PHE A C 1
ATOM 683 O O . PHE A 1 92 ? 0.808 10.327 -4.161 1.00 88.94 92 PHE A O 1
ATOM 690 N N . GLY A 1 93 ? 2.840 9.687 -3.457 1.00 88.50 93 GLY A N 1
ATOM 691 C CA . GLY A 1 93 ? 2.370 8.610 -2.610 1.00 88.50 93 GLY A CA 1
ATOM 692 C C . GLY A 1 93 ? 1.574 9.145 -1.429 1.00 88.50 93 GLY A C 1
ATOM 693 O O . GLY A 1 93 ? 2.024 10.011 -0.668 1.00 88.50 93 GLY A O 1
ATOM 694 N N . ARG A 1 94 ? 0.384 8.579 -1.215 1.00 92.69 94 ARG A N 1
ATOM 695 C CA . ARG A 1 94 ? -0.427 8.911 -0.046 1.00 92.69 94 ARG A CA 1
ATOM 696 C C . ARG A 1 94 ? 0.347 8.607 1.235 1.00 92.69 94 ARG A C 1
ATOM 698 O O . ARG A 1 94 ? 0.682 7.455 1.498 1.00 92.69 94 ARG A O 1
ATOM 705 N N . THR A 1 95 ? 0.553 9.635 2.051 1.00 92.88 95 THR A N 1
ATOM 706 C CA . THR A 1 95 ? 1.300 9.570 3.314 1.00 92.88 95 THR A CA 1
ATOM 707 C C . THR A 1 95 ? 0.362 9.841 4.497 1.00 92.88 95 THR A C 1
ATOM 709 O O . THR A 1 95 ? -0.546 10.665 4.359 1.00 92.88 95 THR A O 1
ATOM 712 N N . PRO A 1 96 ? 0.514 9.164 5.653 1.00 91.69 96 PRO A N 1
ATOM 713 C CA . PRO A 1 96 ? -0.311 9.437 6.828 1.00 91.69 96 PRO A CA 1
ATOM 714 C C . PRO A 1 96 ? -0.217 10.903 7.263 1.00 91.69 96 PRO A C 1
ATOM 716 O O . PRO A 1 96 ? 0.878 11.470 7.312 1.00 91.69 96 PRO A O 1
ATOM 719 N N . THR A 1 97 ? -1.362 11.510 7.587 1.00 89.94 97 THR A N 1
ATOM 720 C CA . THR A 1 97 ? -1.428 12.907 8.036 1.00 89.94 97 THR A CA 1
ATOM 721 C C . THR A 1 97 ? -2.180 13.052 9.353 1.00 89.94 97 THR A C 1
ATOM 723 O O . THR A 1 97 ? -3.106 12.300 9.655 1.00 89.94 97 THR A O 1
ATOM 726 N N . LEU A 1 98 ? -1.799 14.064 10.129 1.00 84.81 98 LEU A N 1
ATOM 727 C CA . LEU A 1 98 ? -2.518 14.529 11.305 1.00 84.81 98 LEU A CA 1
ATOM 728 C C . LEU A 1 98 ? -2.822 16.014 11.108 1.00 84.81 98 LEU A C 1
ATOM 730 O O . LEU A 1 98 ? -1.911 16.823 10.951 1.00 84.81 98 LEU A O 1
ATOM 734 N N . ASN A 1 99 ? -4.110 16.370 11.088 1.00 85.00 99 ASN A N 1
ATOM 735 C CA . ASN A 1 99 ? -4.582 17.735 10.813 1.00 85.00 99 ASN A CA 1
ATOM 736 C C . ASN A 1 99 ? -4.033 18.320 9.495 1.00 85.00 99 ASN A C 1
ATOM 738 O O . ASN A 1 99 ? -3.721 19.505 9.420 1.00 85.00 99 ASN A O 1
ATOM 742 N N . GLY A 1 100 ? -3.889 17.477 8.467 1.00 83.44 100 GLY A N 1
ATOM 743 C CA . GLY A 1 100 ? -3.375 17.869 7.150 1.00 83.44 100 GLY A CA 1
ATOM 744 C C . GLY A 1 100 ? -1.848 17.902 7.027 1.00 83.44 100 GLY A C 1
ATOM 745 O O . GLY A 1 100 ? -1.349 18.112 5.927 1.00 83.44 100 GLY A O 1
ATOM 746 N N . TYR A 1 101 ? -1.101 17.648 8.105 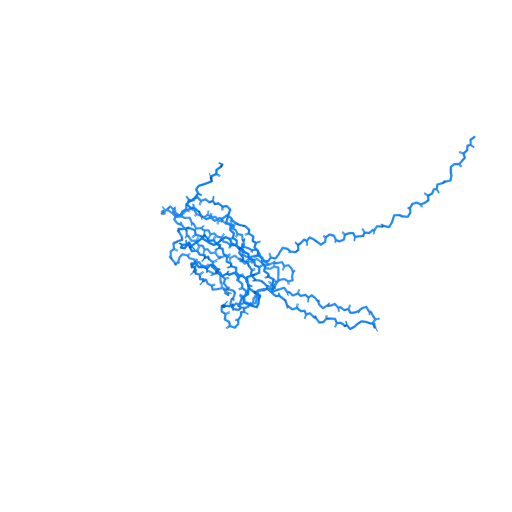1.00 85.88 101 TYR A N 1
ATOM 747 C CA . TYR A 1 101 ? 0.364 17.604 8.079 1.00 85.88 101 TYR A CA 1
ATOM 748 C C . TYR A 1 101 ? 0.883 16.161 8.060 1.00 85.88 101 TYR A C 1
ATOM 750 O O . TYR A 1 101 ? 0.381 15.349 8.842 1.00 85.88 101 TYR A O 1
ATOM 758 N N . PRO A 1 102 ? 1.886 15.818 7.226 1.00 88.44 102 PRO A N 1
ATOM 759 C CA . PRO A 1 102 ? 2.498 14.491 7.233 1.00 88.44 102 PRO A CA 1
ATOM 760 C C . PRO A 1 102 ? 3.084 14.138 8.601 1.00 88.44 102 PRO A C 1
ATOM 762 O O . PRO A 1 102 ? 3.776 14.944 9.223 1.00 88.44 102 PRO A O 1
ATOM 765 N N . THR A 1 103 ? 2.822 12.919 9.070 1.00 89.75 103 THR A N 1
ATOM 766 C CA . THR A 1 103 ? 3.384 12.408 10.335 1.00 89.75 103 THR A CA 1
ATOM 767 C C . THR A 1 103 ? 4.626 11.545 10.129 1.00 89.75 103 THR A C 1
ATOM 769 O O . THR A 1 103 ? 5.337 11.253 11.086 1.00 89.75 103 THR A O 1
ATOM 772 N N . VAL A 1 104 ? 4.877 11.121 8.891 1.00 90.62 104 VAL A N 1
ATOM 773 C CA . VAL A 1 104 ? 6.056 10.362 8.457 1.00 90.62 104 VAL A CA 1
ATOM 774 C C . VAL A 1 104 ? 6.537 10.909 7.112 1.00 90.62 104 VAL A C 1
ATOM 776 O O . VAL A 1 104 ? 5.765 11.554 6.405 1.00 90.62 104 VAL A O 1
ATOM 779 N N . TRP A 1 105 ? 7.803 10.660 6.772 1.00 91.56 105 TRP A N 1
ATOM 780 C CA . TRP A 1 105 ? 8.479 11.286 5.628 1.00 91.56 105 TRP A CA 1
ATOM 781 C C . TRP A 1 105 ? 9.222 10.251 4.772 1.00 91.56 105 TRP A C 1
ATOM 783 O O . TRP A 1 105 ? 10.447 10.152 4.859 1.00 91.56 105 TRP A O 1
ATOM 793 N N . PRO A 1 106 ? 8.498 9.430 3.995 1.00 91.38 106 PRO A N 1
ATOM 794 C CA . PRO A 1 106 ? 9.118 8.539 3.026 1.00 91.38 106 PRO A CA 1
ATOM 795 C C . PRO A 1 106 ? 9.724 9.325 1.864 1.00 91.38 106 PRO A C 1
ATOM 797 O O . PRO A 1 106 ? 9.230 10.388 1.485 1.00 91.38 106 PRO A O 1
ATOM 800 N N . LEU A 1 107 ? 10.804 8.793 1.299 1.00 91.44 107 LEU A N 1
ATOM 801 C CA . LEU A 1 107 ? 11.365 9.267 0.048 1.00 91.44 107 LEU A CA 1
ATOM 802 C C . LEU A 1 107 ? 10.367 8.956 -1.066 1.00 91.44 107 LEU A C 1
ATOM 804 O O . LEU A 1 107 ? 10.096 7.790 -1.341 1.00 91.44 107 LEU A O 1
ATOM 808 N N . ASP A 1 108 ? 9.864 9.996 -1.713 1.00 92.38 108 ASP A N 1
ATOM 809 C CA . ASP A 1 108 ? 8.961 9.909 -2.856 1.00 92.38 108 ASP A CA 1
ATOM 810 C C . ASP A 1 108 ? 9.647 10.560 -4.060 1.00 92.38 108 ASP A C 1
ATOM 812 O O . ASP A 1 108 ? 10.040 11.731 -4.011 1.00 92.38 108 ASP A O 1
ATOM 816 N N . VAL A 1 109 ? 9.888 9.772 -5.104 1.00 91.31 109 VAL A N 1
ATOM 817 C CA . VAL A 1 109 ? 10.633 10.183 -6.291 1.00 91.31 109 VAL A CA 1
ATOM 818 C C . VAL A 1 109 ? 9.635 10.577 -7.379 1.00 91.31 109 VAL A C 1
ATOM 820 O O . VAL A 1 109 ? 8.884 9.721 -7.850 1.00 91.31 109 VAL A O 1
ATOM 823 N N . PRO A 1 110 ? 9.663 11.837 -7.854 1.00 87.56 110 PRO A N 1
ATOM 824 C CA . PRO A 1 110 ? 8.746 12.306 -8.886 1.00 87.56 110 PRO A CA 1
ATOM 825 C C . PRO A 1 110 ? 8.712 11.399 -10.120 1.00 87.56 110 PRO A C 1
ATOM 827 O O . PRO A 1 110 ? 9.750 10.908 -10.570 1.00 87.56 110 PRO A O 1
ATOM 830 N N . ASN A 1 111 ? 7.523 11.242 -10.708 1.00 86.81 111 ASN A N 1
ATOM 831 C CA . ASN A 1 111 ? 7.258 10.386 -11.873 1.00 86.81 111 ASN A CA 1
ATOM 832 C C . ASN A 1 111 ? 7.508 8.885 -11.637 1.00 86.81 111 ASN A C 1
ATOM 834 O O . ASN A 1 111 ? 7.605 8.121 -12.600 1.00 86.81 111 ASN A O 1
ATOM 838 N N . THR A 1 112 ? 7.616 8.447 -10.379 1.00 91.25 112 THR A N 1
ATOM 839 C CA . THR A 1 112 ? 7.678 7.024 -10.038 1.00 91.25 112 THR A CA 1
ATOM 840 C C . THR A 1 112 ? 6.359 6.600 -9.397 1.00 91.25 112 THR A C 1
ATOM 842 O O . THR A 1 112 ? 5.940 7.218 -8.422 1.00 91.25 112 THR A O 1
ATOM 845 N N . PRO A 1 113 ? 5.685 5.555 -9.907 1.00 94.94 113 PRO A N 1
ATOM 846 C CA . PRO A 1 113 ? 4.425 5.098 -9.337 1.00 94.94 113 PRO A CA 1
ATOM 847 C C . PRO A 1 113 ? 4.559 4.693 -7.866 1.00 94.94 113 PRO A C 1
ATOM 849 O O . PRO A 1 113 ? 5.397 3.863 -7.513 1.00 94.94 113 PRO A O 1
ATOM 852 N N . ASN A 1 114 ? 3.682 5.221 -7.018 1.00 97.12 114 ASN A N 1
ATOM 853 C CA . ASN A 1 114 ? 3.479 4.728 -5.661 1.00 97.12 114 ASN A CA 1
ATOM 854 C C . ASN A 1 114 ? 2.271 3.782 -5.647 1.00 97.12 114 ASN A C 1
ATOM 856 O O . ASN A 1 114 ? 1.299 4.007 -6.370 1.00 97.12 114 ASN A O 1
ATOM 860 N N . LEU A 1 115 ? 2.323 2.707 -4.860 1.00 97.88 115 LEU A N 1
ATOM 861 C CA . LEU A 1 115 ? 1.254 1.709 -4.770 1.00 97.88 115 LEU A CA 1
ATOM 862 C C . LEU A 1 115 ? 0.487 1.894 -3.470 1.00 97.88 115 LEU A C 1
ATOM 864 O O . LEU A 1 115 ? 1.019 1.579 -2.408 1.00 97.88 115 LEU A O 1
ATOM 868 N N . THR A 1 116 ? -0.760 2.351 -3.533 1.00 97.31 116 THR A N 1
ATOM 869 C CA . THR A 1 116 ? -1.592 2.520 -2.339 1.00 97.31 116 THR A CA 1
ATOM 870 C C . THR A 1 116 ? -2.751 1.539 -2.347 1.00 97.31 116 THR A C 1
ATOM 872 O O . THR A 1 116 ? -3.575 1.534 -3.262 1.00 97.31 116 THR A O 1
ATOM 875 N N . TRP A 1 117 ? -2.862 0.756 -1.277 1.00 97.62 117 TRP A N 1
ATOM 876 C CA . TRP A 1 117 ? -4.033 -0.064 -0.990 1.00 97.62 117 TRP A CA 1
ATOM 877 C C . TRP A 1 117 ? -4.769 0.508 0.212 1.00 97.62 117 TRP A C 1
ATOM 879 O O . TRP A 1 117 ? -4.188 0.689 1.281 1.00 97.62 117 TRP A O 1
ATOM 889 N N . THR A 1 118 ? -6.055 0.799 0.034 1.00 96.88 118 THR A N 1
ATOM 890 C CA . THR A 1 118 ? -6.928 1.353 1.074 1.00 96.88 118 THR A CA 1
ATOM 891 C C . THR A 1 118 ? -7.969 0.325 1.482 1.00 96.88 118 THR A C 1
ATOM 893 O O . THR A 1 118 ? -8.560 -0.342 0.633 1.00 96.88 118 THR A O 1
ATOM 896 N N . VAL A 1 119 ? -8.203 0.196 2.783 1.00 96.38 119 VAL A N 1
ATOM 897 C CA . VAL A 1 119 ? -9.195 -0.735 3.309 1.00 96.38 119 VAL A CA 1
ATOM 898 C C . VAL A 1 119 ? -10.615 -0.217 3.035 1.00 96.38 119 VAL A C 1
ATOM 900 O O . VAL A 1 119 ? -10.939 0.940 3.306 1.00 96.38 119 VAL A O 1
ATOM 903 N N . THR A 1 120 ? -11.485 -1.082 2.516 1.00 96.12 120 THR A N 1
ATOM 904 C CA . THR A 1 120 ? -12.908 -0.794 2.249 1.00 96.12 120 THR A CA 1
ATOM 905 C C . THR A 1 120 ? -13.856 -1.639 3.100 1.00 96.12 120 THR A C 1
ATOM 907 O O . THR A 1 120 ? -15.051 -1.351 3.167 1.00 96.12 120 THR A O 1
ATOM 910 N N . LYS A 1 121 ? -13.343 -2.653 3.810 1.00 94.88 121 LYS A N 1
ATOM 911 C CA . LYS A 1 121 ? -14.087 -3.430 4.816 1.00 94.88 121 LYS A CA 1
ATOM 912 C C . LYS A 1 121 ? -13.262 -3.615 6.091 1.00 94.88 121 LYS A C 1
ATOM 914 O O . LYS A 1 121 ? -12.063 -3.834 5.976 1.00 94.88 121 LYS A O 1
ATOM 919 N N . PRO A 1 122 ? -13.868 -3.581 7.292 1.00 93.50 122 PRO A N 1
ATOM 920 C CA . PRO A 1 122 ? -13.116 -3.721 8.536 1.00 93.50 122 PRO A CA 1
ATOM 921 C C . PRO A 1 122 ? -12.276 -5.003 8.583 1.00 93.50 122 PRO A C 1
ATOM 923 O O . PRO A 1 122 ? -12.766 -6.075 8.225 1.00 93.50 122 PRO A O 1
ATOM 926 N N . VAL A 1 123 ? -11.042 -4.894 9.079 1.00 93.00 123 VAL A N 1
ATOM 927 C CA . VAL A 1 123 ? -10.162 -6.041 9.342 1.00 93.00 123 VAL A CA 1
ATOM 928 C C . VAL A 1 123 ? -9.875 -6.138 10.834 1.00 93.00 123 VAL A C 1
ATOM 930 O O . VAL A 1 123 ? -9.541 -5.143 11.484 1.00 93.00 123 VAL A O 1
ATOM 933 N N . ALA A 1 124 ? -10.021 -7.350 11.368 1.00 90.12 124 ALA A N 1
ATOM 934 C CA . ALA A 1 124 ? -9.774 -7.656 12.769 1.00 90.12 124 ALA A CA 1
ATOM 935 C C . ALA A 1 124 ? -8.293 -7.491 13.150 1.00 90.12 124 ALA A C 1
ATOM 937 O O . ALA A 1 124 ? -7.403 -7.480 12.299 1.00 90.12 124 ALA A O 1
ATOM 938 N N . ALA A 1 125 ? -8.043 -7.376 14.453 1.00 89.00 125 ALA A N 1
ATOM 939 C CA . ALA A 1 125 ? -6.689 -7.270 14.973 1.00 89.00 125 ALA A CA 1
ATOM 940 C C . ALA A 1 125 ? -5.897 -8.574 14.860 1.00 89.00 125 ALA A C 1
ATOM 942 O O . ALA A 1 125 ? -6.476 -9.660 14.889 1.00 89.00 125 ALA A O 1
ATOM 943 N N . GLY A 1 126 ? -4.571 -8.456 14.753 1.00 87.19 126 GLY A N 1
ATOM 944 C CA . GLY A 1 126 ? -3.676 -9.606 14.610 1.00 87.19 126 GLY A CA 1
ATOM 945 C C . GLY A 1 126 ? -3.843 -10.374 13.296 1.00 87.19 126 GLY A C 1
ATOM 946 O O . GLY A 1 126 ? -3.533 -11.564 13.245 1.00 87.19 126 GLY A O 1
ATOM 947 N N . ALA A 1 127 ? -4.391 -9.739 12.260 1.00 92.12 127 ALA A N 1
ATOM 948 C CA . ALA A 1 127 ? -4.659 -10.366 10.978 1.00 92.12 127 ALA A CA 1
ATOM 949 C C . ALA A 1 127 ? -3.433 -10.302 10.058 1.00 92.12 127 ALA A C 1
ATOM 951 O O . ALA A 1 127 ? -2.726 -9.294 9.998 1.00 92.12 127 ALA A O 1
ATOM 952 N N . GLN A 1 128 ? -3.244 -11.363 9.275 1.00 94.94 12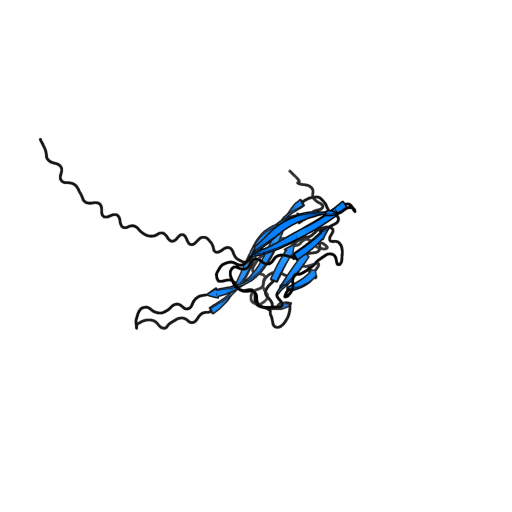8 GLN A N 1
ATOM 953 C CA . GLN A 1 128 ? -2.449 -11.326 8.054 1.00 94.94 128 GLN A CA 1
ATOM 954 C C . GLN A 1 128 ? -3.402 -11.356 6.859 1.00 94.94 128 GLN A C 1
ATOM 956 O O . GLN A 1 128 ? -4.315 -12.179 6.805 1.00 94.94 128 GLN A O 1
ATOM 961 N N . ILE A 1 129 ? -3.193 -10.438 5.923 1.00 96.56 129 ILE A N 1
ATOM 962 C CA . ILE A 1 129 ? -3.969 -10.307 4.700 1.00 96.56 129 ILE A CA 1
ATOM 963 C C . ILE A 1 129 ? -3.006 -10.520 3.538 1.00 96.56 129 ILE A C 1
ATOM 965 O O . ILE A 1 129 ? -2.082 -9.733 3.348 1.00 96.56 129 ILE A O 1
ATOM 969 N N . ASP A 1 130 ? -3.233 -11.574 2.769 1.00 97.62 130 ASP A N 1
ATOM 970 C CA . ASP A 1 130 ? -2.463 -11.913 1.574 1.00 97.62 130 ASP A CA 1
ATOM 971 C C . ASP A 1 130 ? -3.232 -11.523 0.295 1.00 97.62 130 ASP A C 1
ATOM 973 O O . ASP A 1 130 ? -4.404 -11.141 0.341 1.00 97.62 130 ASP A O 1
ATOM 977 N N . GLY A 1 131 ? -2.588 -11.653 -0.869 1.00 96.75 131 GLY A N 1
ATOM 978 C CA . GLY A 1 131 ? -3.238 -11.493 -2.179 1.00 96.75 131 GLY A CA 1
ATOM 979 C C . GLY A 1 131 ? -3.113 -10.104 -2.807 1.00 96.75 131 GLY A C 1
ATOM 980 O O . GLY A 1 131 ? -3.779 -9.816 -3.803 1.00 96.75 131 GLY A O 1
ATOM 981 N N . PHE A 1 132 ? -2.257 -9.246 -2.257 1.00 98.50 132 PHE A N 1
ATOM 982 C CA . PHE A 1 132 ? -1.842 -8.008 -2.910 1.00 98.50 132 PHE A CA 1
ATOM 983 C C . PHE A 1 132 ? -0.748 -8.325 -3.922 1.00 98.50 132 PHE A C 1
ATOM 985 O O . PHE A 1 132 ? 0.222 -9.004 -3.582 1.00 98.50 132 PHE A O 1
ATOM 992 N N . THR A 1 133 ? -0.865 -7.813 -5.144 1.00 98.50 133 THR A N 1
ATOM 993 C CA . THR A 1 133 ? 0.188 -7.992 -6.152 1.00 98.50 133 THR A CA 1
ATOM 994 C C . THR A 1 133 ? 0.443 -6.720 -6.931 1.00 98.50 133 THR A C 1
ATOM 996 O O . THR A 1 133 ? -0.460 -5.898 -7.067 1.00 98.50 133 THR A O 1
ATOM 999 N N . ALA A 1 134 ? 1.638 -6.595 -7.502 1.00 98.38 134 ALA A N 1
ATOM 1000 C CA . ALA A 1 134 ? 1.961 -5.631 -8.551 1.00 98.38 134 ALA A CA 1
ATOM 1001 C C . ALA A 1 134 ? 3.074 -6.195 -9.442 1.00 98.38 134 ALA A C 1
ATOM 1003 O O . ALA A 1 134 ? 3.965 -6.892 -8.958 1.00 98.38 134 ALA A O 1
ATOM 1004 N N . THR A 1 135 ? 3.022 -5.919 -10.744 1.00 98.31 135 THR A N 1
ATOM 1005 C CA . THR A 1 135 ? 4.035 -6.395 -11.697 1.00 98.31 135 THR A CA 1
ATOM 1006 C C . THR A 1 135 ? 4.897 -5.241 -12.176 1.00 98.31 135 THR A C 1
ATOM 1008 O O . THR A 1 135 ? 4.402 -4.138 -12.394 1.00 98.31 135 THR A O 1
ATOM 1011 N N . THR A 1 136 ? 6.187 -5.501 -12.356 1.00 97.69 136 THR A N 1
ATOM 1012 C CA . THR A 1 136 ? 7.172 -4.551 -12.873 1.00 97.69 136 THR A CA 1
ATOM 1013 C C . THR A 1 136 ? 7.961 -5.156 -14.030 1.00 97.69 136 THR A C 1
ATOM 1015 O O . THR A 1 136 ? 8.165 -6.367 -14.098 1.00 97.69 136 THR A O 1
ATOM 1018 N N . ARG A 1 137 ? 8.434 -4.314 -14.948 1.00 96.31 137 ARG A N 1
ATOM 1019 C CA . ARG A 1 137 ? 9.397 -4.697 -15.996 1.00 96.31 137 ARG A CA 1
ATOM 1020 C C . ARG A 1 137 ? 10.854 -4.619 -15.532 1.00 96.31 137 ARG A C 1
ATOM 1022 O O . ARG A 1 137 ? 11.755 -4.930 -16.304 1.00 96.31 137 ARG A O 1
ATOM 1029 N N . VAL A 1 138 ? 11.088 -4.176 -14.301 1.00 93.81 138 VAL A N 1
ATOM 1030 C CA . VAL A 1 138 ? 12.416 -3.984 -13.721 1.00 93.81 138 VAL A CA 1
ATOM 1031 C C . VAL A 1 138 ? 12.768 -5.180 -12.846 1.00 93.81 138 VAL A C 1
ATOM 1033 O O . VAL A 1 138 ? 11.982 -5.597 -12.001 1.00 93.81 138 VAL A O 1
ATOM 1036 N N . SER A 1 139 ? 13.961 -5.737 -13.050 1.00 87.69 139 SER A N 1
ATOM 1037 C CA . SER A 1 139 ? 14.432 -6.910 -12.307 1.00 87.69 139 SER A CA 1
ATOM 1038 C C . SER A 1 139 ? 15.358 -6.579 -11.137 1.00 87.69 139 SER A C 1
ATOM 1040 O O . SER A 1 139 ? 15.564 -7.432 -10.277 1.00 87.69 139 SER A O 1
ATOM 1042 N N . ALA A 1 140 ? 15.961 -5.387 -11.121 1.00 88.94 140 ALA A N 1
ATOM 1043 C CA . ALA A 1 140 ? 16.817 -4.953 -10.022 1.00 88.94 140 ALA A CA 1
ATOM 1044 C C . ALA A 1 140 ? 15.960 -4.573 -8.809 1.00 88.94 140 ALA A C 1
ATOM 1046 O O . ALA A 1 140 ? 14.920 -3.931 -8.959 1.00 88.94 140 ALA A O 1
ATOM 1047 N N . MET A 1 141 ? 16.398 -4.994 -7.623 1.00 89.56 141 MET A N 1
ATOM 1048 C CA . MET A 1 141 ? 15.703 -4.767 -6.359 1.00 89.56 141 MET A CA 1
ATOM 1049 C C . MET A 1 141 ? 16.595 -3.971 -5.418 1.00 89.56 141 MET A C 1
ATOM 1051 O O . MET A 1 141 ? 17.782 -4.262 -5.324 1.00 89.56 141 MET A O 1
ATOM 1055 N N . VAL A 1 142 ? 16.010 -3.017 -4.703 1.00 90.31 142 VAL A N 1
ATOM 1056 C CA . VAL A 1 142 ? 16.671 -2.248 -3.641 1.00 90.31 142 VAL A CA 1
ATOM 1057 C C . VAL A 1 142 ? 15.793 -2.238 -2.395 1.00 90.31 142 VAL A C 1
ATOM 1059 O O . VAL A 1 142 ? 14.631 -2.652 -2.431 1.00 90.31 142 VAL A O 1
ATOM 1062 N N . GLU A 1 143 ? 16.334 -1.747 -1.284 1.00 91.25 143 GLU A N 1
ATOM 1063 C CA . GLU A 1 143 ? 15.528 -1.440 -0.107 1.00 91.25 143 GLU A CA 1
ATOM 1064 C C . GLU A 1 143 ? 14.696 -0.171 -0.361 1.00 91.25 143 GLU A C 1
ATOM 1066 O O . GLU A 1 143 ? 15.211 0.946 -0.383 1.00 91.25 143 GLU A O 1
ATOM 1071 N N . GLY A 1 144 ? 13.398 -0.358 -0.599 1.00 92.44 144 GLY A N 1
ATOM 1072 C CA . GLY A 1 144 ? 12.412 0.709 -0.721 1.00 92.44 144 GLY A CA 1
ATOM 1073 C C . GLY A 1 144 ? 11.713 1.004 0.598 1.00 92.44 144 GLY A C 1
ATOM 1074 O O . GLY A 1 144 ? 11.947 0.350 1.615 1.00 92.44 144 GLY A O 1
ATOM 1075 N N . GLN A 1 145 ? 10.808 1.981 0.573 1.00 94.62 145 GLN A N 1
ATOM 1076 C CA . GLN A 1 145 ? 10.056 2.414 1.747 1.00 94.62 145 GLN A CA 1
ATOM 1077 C C . GLN A 1 145 ? 8.555 2.191 1.573 1.00 94.62 145 GLN A C 1
ATOM 1079 O O . GLN A 1 145 ? 8.020 2.228 0.466 1.00 94.62 145 GLN A O 1
ATOM 1084 N N . TYR A 1 146 ? 7.864 2.004 2.691 1.00 96.06 146 TYR A N 1
ATOM 1085 C CA . TYR A 1 146 ? 6.412 2.082 2.762 1.00 96.06 146 TYR A CA 1
ATOM 1086 C C . TYR A 1 146 ? 5.973 2.969 3.912 1.00 96.06 146 TYR A C 1
ATOM 1088 O O . TYR A 1 146 ? 6.683 3.096 4.908 1.00 96.06 146 TYR A O 1
ATOM 1096 N N . ALA A 1 147 ? 4.766 3.509 3.801 1.00 95.00 147 ALA A N 1
ATOM 1097 C CA . ALA A 1 147 ? 4.066 4.153 4.895 1.00 95.00 147 ALA A CA 1
ATOM 1098 C C . ALA A 1 147 ? 2.701 3.508 5.102 1.00 95.00 147 ALA A C 1
ATOM 1100 O O . ALA A 1 147 ? 2.070 3.027 4.163 1.00 95.00 147 ALA A O 1
ATOM 1101 N N . ALA A 1 148 ? 2.243 3.497 6.344 1.00 93.69 148 ALA A N 1
ATOM 1102 C CA . ALA A 1 148 ? 1.017 2.830 6.747 1.00 93.69 148 ALA A CA 1
ATOM 1103 C C . ALA A 1 148 ? 0.233 3.692 7.733 1.00 93.69 148 ALA A C 1
ATOM 1105 O O . ALA A 1 148 ? 0.825 4.328 8.606 1.00 93.69 148 ALA A O 1
ATOM 1106 N N . GLN A 1 149 ? -1.095 3.669 7.614 1.00 92.31 149 GLN A N 1
ATOM 1107 C CA . GLN A 1 149 ? -2.015 4.211 8.606 1.00 92.31 149 GLN A CA 1
ATOM 1108 C C . GLN A 1 149 ? -2.938 3.104 9.113 1.00 92.31 149 GLN A C 1
ATOM 1110 O O . GLN A 1 149 ? -3.590 2.436 8.313 1.00 92.31 149 GLN A O 1
ATOM 1115 N N . VAL A 1 150 ? -3.022 2.937 10.433 1.00 90.44 150 VAL A N 1
ATOM 1116 C CA . VAL A 1 150 ? -3.828 1.890 11.081 1.00 90.44 150 VAL A CA 1
ATOM 1117 C C . VAL A 1 150 ? -4.600 2.427 12.278 1.00 90.44 150 VAL A C 1
ATOM 1119 O O . VAL A 1 150 ? -4.158 3.358 12.950 1.00 90.44 150 VAL A O 1
ATOM 1122 N N . THR A 1 151 ? -5.749 1.827 12.580 1.00 86.75 151 THR A N 1
ATOM 1123 C CA . THR A 1 151 ? -6.543 2.162 13.763 1.00 86.75 151 THR A CA 1
ATOM 1124 C C . THR A 1 151 ? -6.154 1.260 14.932 1.00 86.75 151 THR A C 1
ATOM 1126 O O . THR A 1 151 ? -6.528 0.089 14.990 1.00 86.75 151 THR A O 1
ATOM 1129 N N . ARG A 1 152 ? -5.443 1.809 15.916 1.00 81.81 152 ARG A N 1
ATOM 1130 C CA . ARG A 1 152 ? -5.129 1.104 17.162 1.00 81.81 152 ARG A CA 1
ATOM 1131 C C . ARG A 1 152 ? -6.271 1.249 18.160 1.00 81.81 152 ARG A C 1
ATOM 1133 O O . ARG A 1 152 ? -6.690 2.367 18.456 1.00 81.81 152 ARG A O 1
ATOM 1140 N N . GLN A 1 153 ? -6.724 0.132 18.718 1.00 77.19 153 GLN A N 1
ATOM 1141 C CA . GLN A 1 153 ? -7.632 0.098 19.858 1.00 77.19 153 GLN A CA 1
ATOM 1142 C C . GLN A 1 153 ? -6.833 0.057 21.163 1.00 77.19 153 GLN A C 1
ATOM 1144 O O . GLN A 1 153 ? -6.017 -0.832 21.394 1.00 77.19 153 GLN A O 1
ATOM 1149 N N . LEU A 1 154 ? -7.077 1.031 22.032 1.00 66.56 154 LEU A N 1
ATOM 1150 C CA . LEU A 1 154 ? -6.567 1.053 23.394 1.00 66.56 154 LEU A CA 1
ATOM 1151 C C . LEU A 1 154 ? -7.600 0.384 24.309 1.00 66.56 154 LEU A C 1
ATOM 1153 O O . LEU A 1 154 ? -8.768 0.791 24.281 1.00 66.56 154 LEU A O 1
ATOM 1157 N N . PRO A 1 155 ? -7.203 -0.616 25.118 1.00 62.22 155 PRO A N 1
ATOM 1158 C CA . PRO A 1 155 ? -8.122 -1.276 26.032 1.00 62.22 155 PRO A CA 1
ATOM 1159 C C . PRO A 1 155 ? -8.650 -0.287 27.073 1.00 62.22 155 PRO A C 1
ATOM 1161 O O . PRO A 1 155 ? -7.982 0.685 27.434 1.00 62.22 155 PRO A O 1
ATOM 1164 N N . ALA A 1 156 ? -9.855 -0.554 27.578 1.00 64.94 156 ALA A N 1
ATOM 1165 C CA . ALA A 1 156 ? -10.383 0.194 28.707 1.00 64.94 156 ALA A CA 1
ATOM 1166 C C . ALA A 1 156 ? -9.505 -0.056 29.941 1.00 64.94 156 ALA A C 1
ATOM 1168 O O . ALA A 1 156 ? -9.239 -1.204 30.301 1.00 64.94 156 ALA A O 1
ATOM 1169 N N . VAL A 1 157 ? -9.073 1.014 30.606 1.00 64.25 157 VAL A N 1
ATOM 1170 C CA . VAL A 1 157 ? -8.374 0.898 31.889 1.00 64.25 157 VAL A CA 1
ATOM 1171 C C . VAL A 1 157 ? -9.444 0.875 32.971 1.00 64.25 157 VAL A C 1
ATOM 1173 O O . VAL A 1 157 ? -10.076 1.896 33.254 1.00 64.25 157 VAL A O 1
ATOM 1176 N N . GLN A 1 158 ? -9.680 -0.301 33.555 1.00 57.69 158 GLN A N 1
ATOM 1177 C CA . GLN A 1 158 ? -10.503 -0.405 34.756 1.00 57.69 158 GLN A CA 1
ATOM 1178 C C . GLN A 1 158 ? -9.757 0.261 35.912 1.00 57.69 158 GLN A C 1
ATOM 1180 O O . GLN A 1 158 ? -8.618 -0.090 36.218 1.00 57.69 158 GLN A O 1
ATOM 1185 N N . GLY A 1 159 ? -10.399 1.249 36.537 1.00 55.72 159 GLY A N 1
ATOM 1186 C CA . GLY A 1 159 ? -9.867 1.871 37.740 1.00 55.72 159 GLY A CA 1
ATOM 1187 C C . GLY A 1 159 ? -9.718 0.837 38.853 1.00 55.72 159 GLY A C 1
ATOM 1188 O O . GLY A 1 159 ? -10.558 -0.055 39.002 1.00 55.72 159 GLY A O 1
ATOM 1189 N N . ALA A 1 160 ? -8.654 0.953 39.648 1.00 57.19 160 ALA A N 1
ATOM 1190 C CA . ALA A 1 160 ? -8.505 0.136 40.845 1.00 57.19 160 ALA A CA 1
ATOM 1191 C C . ALA A 1 160 ? -9.719 0.351 41.764 1.00 57.19 160 ALA A C 1
ATOM 1193 O O . ALA A 1 160 ? -10.152 1.495 41.954 1.00 57.19 160 ALA A O 1
ATOM 1194 N N . ALA A 1 161 ? -10.251 -0.758 42.294 1.00 55.03 161 ALA A N 1
ATOM 1195 C CA . ALA A 1 161 ? -11.481 -0.868 43.078 1.00 55.03 161 ALA A CA 1
ATOM 1196 C C . ALA A 1 161 ? -11.879 0.435 43.807 1.00 55.03 161 ALA A C 1
ATOM 1198 O O . ALA A 1 161 ? -11.377 0.757 44.884 1.00 55.03 161 ALA A O 1
ATOM 1199 N N . GLY A 1 162 ? -12.791 1.191 43.186 1.00 53.31 162 GLY A N 1
ATOM 1200 C CA . GLY A 1 162 ? -13.557 2.262 43.824 1.00 53.31 162 GLY A CA 1
ATOM 1201 C C . GLY A 1 162 ? -12.917 3.650 43.949 1.00 53.31 162 GLY A C 1
ATOM 1202 O O . GLY A 1 162 ? -13.534 4.495 44.591 1.00 53.31 162 GLY A O 1
ATOM 1203 N N . ARG A 1 163 ? -11.732 3.940 43.381 1.00 54.62 163 ARG A N 1
ATOM 1204 C CA . ARG A 1 163 ? -11.118 5.291 43.523 1.00 54.62 163 ARG A CA 1
ATOM 1205 C C . ARG A 1 163 ? -10.736 6.017 42.237 1.00 54.62 163 ARG A C 1
ATOM 1207 O O . ARG A 1 163 ? -10.439 7.204 42.299 1.00 54.62 163 ARG A O 1
ATOM 1214 N N . THR A 1 164 ? -10.760 5.356 41.082 1.00 53.69 164 THR A N 1
ATOM 1215 C CA . THR A 1 164 ? -10.474 5.999 39.788 1.00 53.69 164 THR A CA 1
ATOM 1216 C C . THR A 1 164 ? -11.584 5.700 38.779 1.00 53.69 164 THR A C 1
ATOM 1218 O O . THR A 1 164 ? -12.019 4.549 38.700 1.00 53.69 164 THR A O 1
ATOM 1221 N N . PRO A 1 165 ? -12.072 6.701 38.018 1.00 53.19 165 PRO A N 1
ATOM 1222 C CA . PRO A 1 165 ? -13.008 6.455 36.927 1.00 53.19 165 PRO A CA 1
ATOM 1223 C C . PRO A 1 165 ? -12.387 5.492 35.913 1.00 53.19 165 PRO A C 1
ATOM 1225 O O . PRO A 1 165 ? -11.212 5.629 35.570 1.00 53.19 165 PRO A O 1
ATOM 1228 N N . SER A 1 166 ? -13.167 4.534 35.413 1.00 57.34 166 SER A N 1
ATOM 1229 C CA . SER A 1 166 ? -12.735 3.702 34.290 1.00 57.34 166 SER A CA 1
ATOM 1230 C C . SER A 1 166 ? -12.519 4.576 33.057 1.00 57.34 166 SER A C 1
ATOM 1232 O O . SER A 1 166 ? -13.416 5.330 32.671 1.00 57.34 166 SER A O 1
ATOM 1234 N N . VAL A 1 167 ? -11.362 4.456 32.410 1.00 59.56 167 VAL A N 1
ATOM 1235 C CA . VAL A 1 167 ? -11.122 5.110 31.120 1.00 59.56 167 VAL A CA 1
ATOM 1236 C C . VAL A 1 167 ? -11.697 4.210 30.032 1.00 59.56 167 VAL A C 1
ATOM 1238 O O . VAL A 1 167 ? -11.286 3.057 29.908 1.00 59.56 167 VAL A O 1
ATOM 1241 N N . ALA A 1 168 ? -12.659 4.724 29.262 1.00 58.19 168 ALA A N 1
ATOM 1242 C CA . ALA A 1 168 ? -13.242 4.003 28.134 1.00 58.19 168 ALA A CA 1
ATOM 1243 C C . ALA A 1 168 ? -12.180 3.667 27.073 1.00 58.19 168 ALA A C 1
ATOM 1245 O O . ALA A 1 168 ? -11.206 4.407 26.904 1.00 58.19 168 ALA A O 1
ATOM 1246 N N . ALA A 1 169 ? -12.394 2.569 26.343 1.00 60.22 169 ALA A N 1
ATOM 1247 C CA . ALA A 1 169 ? -11.560 2.210 25.202 1.00 60.22 169 ALA A CA 1
ATOM 1248 C C . ALA A 1 169 ? -11.518 3.366 24.188 1.00 60.22 169 ALA A C 1
ATOM 1250 O O . ALA A 1 169 ? -12.535 4.007 23.915 1.00 60.22 169 ALA A O 1
ATOM 1251 N N . LYS A 1 170 ? -10.333 3.642 23.639 1.00 60.34 170 LYS A N 1
ATOM 1252 C CA . LYS A 1 170 ? -10.121 4.702 22.643 1.00 60.34 170 LYS A CA 1
ATOM 1253 C C . LYS A 1 170 ? -9.513 4.115 21.383 1.00 60.34 170 LYS A C 1
ATOM 1255 O O . LYS A 1 170 ? -8.662 3.239 21.467 1.00 60.34 170 LYS A O 1
ATOM 1260 N N . ALA A 1 171 ? -9.908 4.638 20.229 1.00 69.25 171 ALA A N 1
ATOM 1261 C CA . ALA A 1 171 ? -9.247 4.354 18.965 1.00 69.25 171 ALA A CA 1
ATOM 1262 C C . ALA A 1 171 ? -8.354 5.538 18.572 1.00 69.25 171 ALA A C 1
ATOM 1264 O O . ALA A 1 171 ? -8.745 6.693 18.752 1.00 69.25 171 ALA A O 1
ATOM 1265 N N . SER A 1 172 ? -7.167 5.270 18.036 1.00 75.94 172 SER A N 1
ATOM 1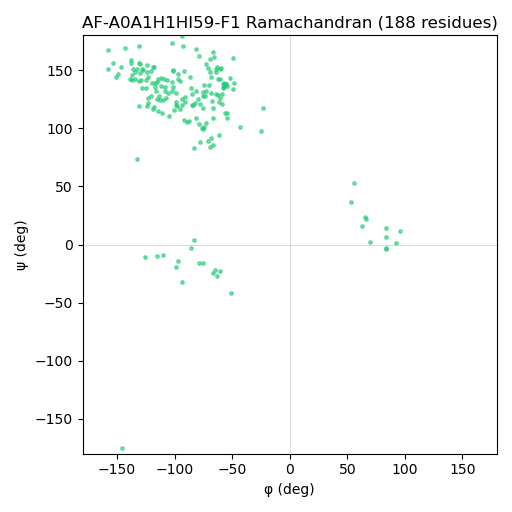266 C CA . SER A 1 172 ? -6.292 6.302 17.472 1.00 75.94 172 SER A CA 1
ATOM 1267 C C . SER A 1 172 ? -5.677 5.835 16.158 1.00 75.94 172 SER A C 1
ATOM 1269 O O . SER A 1 172 ? -5.392 4.650 15.981 1.00 75.94 172 SER A O 1
ATOM 1271 N N . LYS A 1 173 ? -5.472 6.771 15.224 1.00 81.12 173 LYS A N 1
ATOM 1272 C CA . LYS A 1 173 ? -4.703 6.503 14.007 1.00 81.12 173 LYS A CA 1
ATOM 1273 C C . LYS A 1 173 ? -3.221 6.472 14.364 1.00 81.12 173 LYS A C 1
ATOM 1275 O O . LYS A 1 173 ? -2.719 7.394 15.003 1.00 81.12 173 LYS A O 1
ATOM 1280 N N . GLN A 1 174 ? -2.549 5.402 13.973 1.00 82.69 174 GLN A N 1
ATOM 1281 C CA . GLN A 1 174 ? -1.103 5.258 14.054 1.00 82.69 174 GLN A CA 1
ATOM 1282 C C . GLN A 1 174 ? -0.528 5.370 12.652 1.00 82.69 174 GLN A C 1
ATOM 1284 O O . GLN A 1 174 ? -1.125 4.863 11.703 1.00 82.69 174 GLN A O 1
ATOM 1289 N N . ALA A 1 175 ? 0.620 6.028 12.549 1.00 84.38 175 ALA A N 1
ATOM 1290 C CA . ALA A 1 175 ? 1.377 6.153 11.319 1.00 84.38 175 ALA A CA 1
ATOM 1291 C C . ALA A 1 175 ? 2.715 5.433 11.469 1.00 84.38 175 ALA A C 1
ATOM 1293 O O . ALA A 1 175 ? 3.358 5.529 12.516 1.00 84.38 175 ALA A O 1
ATOM 1294 N N . LEU A 1 176 ? 3.141 4.746 10.417 1.00 86.81 176 LEU A N 1
ATOM 1295 C CA . LEU A 1 176 ? 4.425 4.057 10.361 1.00 86.81 176 LEU A CA 1
ATOM 1296 C C . LEU A 1 176 ? 5.115 4.362 9.035 1.00 86.81 176 LEU A C 1
ATOM 1298 O O . LEU A 1 176 ? 4.445 4.517 8.016 1.00 86.81 176 LEU A O 1
ATOM 1302 N N . ILE A 1 177 ? 6.446 4.388 9.070 1.00 89.19 177 ILE A N 1
ATOM 1303 C CA . ILE A 1 177 ? 7.305 4.173 7.909 1.00 89.19 177 ILE A CA 1
ATOM 1304 C C . ILE A 1 177 ? 8.153 2.920 8.146 1.00 89.19 177 ILE A C 1
ATOM 1306 O O . ILE A 1 177 ? 8.639 2.695 9.257 1.00 89.19 177 ILE A O 1
ATOM 1310 N N . GLY A 1 178 ? 8.320 2.101 7.118 1.00 89.69 178 GLY A N 1
ATOM 1311 C CA . GLY A 1 178 ? 9.186 0.929 7.153 1.00 89.69 178 GLY A CA 1
ATOM 1312 C C . GLY A 1 178 ? 9.844 0.679 5.803 1.00 89.69 178 GLY A C 1
ATOM 1313 O O . GLY A 1 178 ? 9.691 1.476 4.878 1.00 89.69 178 GLY A O 1
ATOM 1314 N N . ALA A 1 179 ? 10.571 -0.431 5.702 1.00 91.69 179 ALA A N 1
ATOM 1315 C CA . ALA A 1 179 ? 11.299 -0.815 4.501 1.00 91.69 179 ALA A CA 1
ATOM 1316 C C . ALA A 1 179 ? 10.834 -2.169 3.951 1.00 91.69 179 ALA A C 1
ATOM 1318 O O . ALA A 1 179 ? 10.400 -3.041 4.709 1.00 91.69 179 ALA A O 1
ATOM 1319 N N . LEU A 1 180 ? 10.926 -2.333 2.632 1.00 92.75 180 LEU A N 1
ATOM 1320 C CA . LEU A 1 180 ? 10.684 -3.589 1.925 1.00 92.75 180 LEU A CA 1
ATOM 1321 C C . LEU A 1 180 ? 11.469 -3.619 0.605 1.00 92.75 180 LEU A C 1
ATOM 1323 O O . LEU A 1 180 ? 11.748 -2.556 0.053 1.00 92.75 180 LEU A O 1
ATOM 1327 N N . PRO A 1 181 ? 11.782 -4.803 0.054 1.00 93.69 181 PRO A N 1
ATOM 1328 C CA . PRO A 1 181 ? 12.347 -4.894 -1.286 1.00 93.69 181 PRO A CA 1
ATOM 1329 C C . PRO A 1 181 ? 11.393 -4.302 -2.333 1.00 93.69 181 PRO A C 1
ATOM 1331 O O . PRO A 1 181 ? 10.240 -4.725 -2.432 1.00 93.69 181 PRO A O 1
ATOM 1334 N N . THR A 1 182 ? 11.874 -3.362 -3.142 1.00 92.75 182 THR A N 1
ATOM 1335 C CA . THR A 1 182 ? 11.128 -2.769 -4.262 1.00 92.75 182 THR A CA 1
ATOM 1336 C C . THR A 1 182 ? 11.966 -2.785 -5.538 1.00 92.75 182 THR A C 1
ATOM 1338 O O . THR A 1 182 ? 13.197 -2.831 -5.468 1.00 92.75 182 THR A O 1
ATOM 1341 N N . PRO A 1 183 ? 11.335 -2.775 -6.723 1.00 91.88 183 PRO A N 1
ATOM 1342 C CA . PRO A 1 183 ? 12.070 -2.650 -7.970 1.00 91.88 183 PRO A CA 1
ATOM 1343 C C . PRO A 1 183 ? 12.685 -1.260 -8.116 1.00 91.88 183 PRO A C 1
ATOM 1345 O O . PRO A 1 183 ? 12.065 -0.269 -7.740 1.00 91.88 183 PRO A O 1
ATOM 1348 N N . SER A 1 184 ? 13.876 -1.179 -8.708 1.00 88.31 184 SER A N 1
ATOM 1349 C CA . SER A 1 184 ? 14.578 0.083 -8.965 1.00 88.31 184 SER A CA 1
ATOM 1350 C C . SER A 1 184 ? 15.445 0.006 -10.216 1.00 88.31 184 SER A C 1
ATOM 1352 O O . SER A 1 184 ? 16.009 -1.038 -10.527 1.00 88.31 184 SER A O 1
ATOM 1354 N N . PHE A 1 185 ? 15.577 1.123 -10.938 1.00 80.44 185 PHE A N 1
ATOM 1355 C CA . PHE A 1 185 ? 16.541 1.240 -12.042 1.00 80.44 185 PHE A CA 1
ATOM 1356 C C . PHE A 1 185 ? 17.988 1.397 -11.559 1.00 80.44 185 PHE A C 1
ATOM 1358 O O . PHE A 1 185 ? 18.922 1.215 -12.339 1.00 80.44 185 PHE A O 1
ATOM 1365 N N . LEU A 1 186 ? 18.180 1.737 -10.284 1.00 67.50 186 LEU A N 1
ATOM 1366 C CA . LEU A 1 186 ? 19.491 1.762 -9.656 1.00 67.50 186 LEU A CA 1
ATOM 1367 C C . LEU A 1 186 ? 19.831 0.322 -9.263 1.00 67.50 186 LEU A C 1
ATOM 1369 O O . LEU A 1 186 ? 19.217 -0.234 -8.355 1.00 67.50 186 LEU A O 1
ATOM 1373 N N . ALA A 1 187 ? 20.785 -0.293 -9.964 1.00 54.06 187 ALA A N 1
ATOM 1374 C CA . ALA A 1 187 ? 21.464 -1.471 -9.433 1.00 54.06 187 ALA A CA 1
ATOM 1375 C C . ALA A 1 187 ? 22.157 -1.085 -8.118 1.00 54.06 187 ALA A C 1
ATOM 1377 O O . ALA A 1 187 ? 22.520 0.084 -7.977 1.00 54.06 187 ALA A O 1
ATOM 1378 N N . ASP A 1 188 ? 22.345 -2.035 -7.193 1.00 47.66 188 ASP A N 1
ATOM 1379 C CA . ASP A 1 188 ? 23.089 -1.825 -5.944 1.00 47.66 188 ASP A CA 1
ATOM 1380 C C . ASP A 1 188 ? 24.369 -1.022 -6.222 1.00 47.66 188 ASP A C 1
ATOM 1382 O O . ASP A 1 188 ? 25.360 -1.550 -6.739 1.00 47.66 188 ASP A O 1
ATOM 1386 N N . VAL A 1 189 ? 24.343 0.279 -5.920 1.00 43.44 189 VAL A N 1
ATOM 1387 C CA . VAL A 1 189 ? 25.546 1.107 -5.939 1.00 43.44 189 VAL A CA 1
ATOM 1388 C C . VAL A 1 189 ? 26.266 0.753 -4.650 1.00 43.44 189 VAL A C 1
ATOM 1390 O O . VAL A 1 189 ? 25.974 1.295 -3.588 1.00 43.44 189 VAL A O 1
ATOM 1393 N N . LYS A 1 190 ? 27.101 -0.277 -4.757 1.00 37.12 190 LYS A N 1
ATOM 1394 C CA . LYS A 1 190 ? 27.922 -0.810 -3.676 1.00 37.12 190 LYS A CA 1
ATOM 1395 C C . LYS A 1 190 ? 28.997 0.180 -3.239 1.00 37.12 190 LYS A C 1
ATOM 1397 O O . LYS A 1 190 ? 29.577 0.843 -4.128 1.00 37.12 190 LYS A O 1
#

Sequence (190 aa):
MLKTFGAALLLVSGLAFTAAPARALQIVVTQVDKNTDGSMTYHFAVKTDQGETLTPGESKATGDFVTVYNFYGMVDGSAKSPAGWEFSSEEFGRTPTLNGYPTVWPLDVPNTPNLTWTVTKPVAAGAQIDGFTATTRVSAMVEGQYAAQVTRQLPAVQGAAGRTPSVAAKASKQALIGALPTPSFLADVK

Nearest PDB structures (foldseek):
  6yfe-assembly1_AA  TM=3.071E-01  e=3.686E+00  Beihai levi-like virus 19
  6yfs-assembly1_AA  TM=2.688E-01  e=4.547E+00  Leviviridae sp.
  9cmo-assembly1_K  TM=3.285E-01  e=9.481E+00  Human adenovirus 6

Mean predicted aligned error: 10.37 Å

Secondary structure (DSSP, 8-state):
-PPPPPPP-----------------EEEEEEEEEPTTS-EEEEEEEEPPTTEEB---SSGGGS-EEEE---TTBPTT--B--TTEEEEEESS----EETTEESS-----TTS-EEEEEESS-B-TT-EEEEEEEEES---EEEEEEEEEEEEEEPPBPPSTTTSPPBPPEEEEEEEEEEEEEE-SS----

Foldseek 3Di:
DDDDDDDDDDDPPDPPPPPPPQDAKDKAFPDWDQDPVRKIKTWIKIWFAAQWKFDQDVDQLGGWKKKWAQQPQWDPPQWDDDPQKDKDWDQDIDADDDPNHGPDDFDHDGPGIMIMIGGRDMGDGRDMGTDTMIMGSADAKDKTKMKTKIKGKDPWADDDPPDDDIRHIDIDIDMDMDIYIHGDPDHPPD

Radius of gyration: 22.93 Å; Cα contacts (8 Å, |Δi|>4): 443; chains: 1; bounding box: 54×38×85 Å

Solvent-accessible surface area (backbone atoms only — not comparable to full-atom values): 10923 Å² total; per-residue (Å²): 141,86,86,84,82,84,81,86,82,84,79,78,82,74,81,78,77,74,72,68,81,79,62,66,60,40,67,42,73,76,48,74,45,78,47,97,87,64,29,32,38,40,31,32,33,40,37,34,33,82,50,25,27,40,44,44,36,100,43,75,93,65,20,21,33,39,20,40,35,40,38,33,55,58,44,85,88,47,59,45,58,37,92,45,45,46,75,49,72,35,59,68,58,74,62,41,59,57,98,87,40,71,77,61,84,76,81,74,48,83,88,24,43,9,45,35,43,27,36,67,40,76,40,66,51,53,36,76,48,62,61,32,34,40,29,18,68,38,84,36,62,40,87,30,42,31,32,23,32,34,34,35,53,44,76,55,47,75,37,63,92,91,78,48,80,61,44,71,61,46,76,44,83,45,70,45,73,50,68,34,80,30,31,30,90,60,61,84,83,121